Protein AF-0000000083697589 (afdb_homodimer)

Secondary structure (DSSP, 8-state):
--HHHHHHHHHHHHHHTTSEEEEEEE-TTS-EEEEEE-GGGGGG-HHHHHHHHHHHHHHTTTS--SEEEEPTTTTHHHHHHHHHHHT--EEEE-S---SSSS--SEESS--TT-EEEEEEEEESSSHHHHHHHHHHHHTT-EEEEEEEEEE--SSHHHHHHHTT-EEEEEEEHHHHHHHHHHTT---/--HHHHHHHHHHHHHHTTSEEEEEEE-TTS-EEEEEE-GGGGGG-HHHHHHHHHHHHHHTTTS--SEEEEPTTTTHHHHHHHHHHHT--EEEE-S---SSSS--SEESS--TT-EEEEEEEEESSSHHHHHHHHHHHHTT-EEEEEEEEEE--SSHHHHHHHTT-EEEEEEEHHHHHHHHHHTT---

Radius of gyration: 21.18 Å; Cα contacts (8 Å, |Δi|>4): 716; chains: 2; bounding box: 46×60×50 Å

Organism: NCBI:txid97028

pLDDT: mean 91.03, std 12.59, range [36.94, 98.81]

Solvent-accessible surface area (backbone atoms only — not comparable to full-atom values): 20050 Å² total; per-residue (Å²): 126,56,74,62,57,51,50,50,51,50,50,51,52,36,38,75,72,56,25,40,40,76,53,88,36,74,42,96,87,66,48,74,31,56,62,46,79,44,74,56,40,41,53,28,33,31,69,58,40,50,52,51,25,51,52,54,51,61,74,43,66,87,56,84,60,62,29,36,29,22,36,81,69,76,13,35,52,42,35,41,48,40,17,53,75,68,65,31,26,25,40,40,64,58,84,81,67,63,86,64,84,90,68,70,55,61,42,42,69,83,56,66,68,40,31,35,35,37,30,40,52,71,35,42,53,30,58,66,58,49,65,50,45,50,61,45,41,74,63,38,32,39,64,48,41,33,38,28,48,34,29,60,78,56,52,15,58,61,51,30,44,77,67,52,23,46,69,44,60,75,35,43,46,72,56,51,52,51,54,36,46,76,69,65,70,53,135,127,55,72,63,56,52,50,50,50,50,51,50,51,35,37,74,73,56,24,40,40,77,52,89,36,74,41,95,86,66,48,74,30,57,61,46,78,44,73,57,39,41,55,29,34,32,68,58,39,51,51,50,26,53,52,56,51,62,74,43,65,88,58,85,60,62,31,36,28,21,37,80,69,76,12,35,50,43,35,42,48,39,17,53,76,67,64,31,27,24,39,40,64,56,84,81,67,62,88,62,83,89,69,68,54,60,43,41,69,84,57,67,69,40,32,34,34,37,30,39,52,70,35,42,53,32,58,68,59,51,66,50,45,49,62,44,42,74,63,40,34,39,64,47,41,32,39,29,48,34,30,60,77,59,52,16,58,62,50,30,45,77,67,54,23,47,68,44,60,76,34,44,48,70,58,50,52,50,52,36,46,74,69,66,70,54,134

Foldseek 3Di:
DPLVVLLLVLLVVCVVQPQKDADWDQDPVRDTDRIHHHLLSCVVPVVSLLSLLVSQCVLCVVPDFQEEEEQPDSCVSSRVSNCVVVVHHYKYADDCPDPDDDDQRIDGDDDAPGEYEYEYAEFAQQVSVVVRVVSCVVRRYDAQEYEYAEYAPNNNQVNCVVVRYHYHYSYYPVRSVVSCVVVVNHD/DPLVVLLLVLLVVCVVQPQKDADWDQDPVRDTDRIHHHLLSCVVPVVSLLSLLVSQCVLCVVPDFQEEEEQPDSCVSSRVSNCVVVVHHYKYADDCPDPDDDDQRIDGDDAAPGEYEYEYAEFAQQVSVVVRVVSCVVRRYDAQEYEYAEYAPNNNQVNCVVVRYHYHYSYYPVRSVVSCVVVVNHD

Sequence (374 aa):
MSSSKLVESLVLQLHDISAVKFGNFKLKSGISSPIYIDLRLIISYPSLLQQISQTLISSVSSTSFELVCGVPYTALPIATCVSLAQNIPMVMRRKEVKDYGTAKAIEGDFKPGQSCLIIEDLVTSGTSVLETAAPLRSVGLKITDAVVLIDREQGGRENLEENGIKLHAIIKLTEMVKILRDHGRLDMSSSKLVESLVLQLHDISAVKFGNFKLKSGISSPIYIDLRLIISYPSLLQQISQTLISSVSSTSFELVCGVPYTALPIATCVSLAQNIPMVMRRKEVKDYGTAKAIEGDFKPGQSCLIIEDLVTSGTSVLETAAPLRSVGLKITDAVVLIDR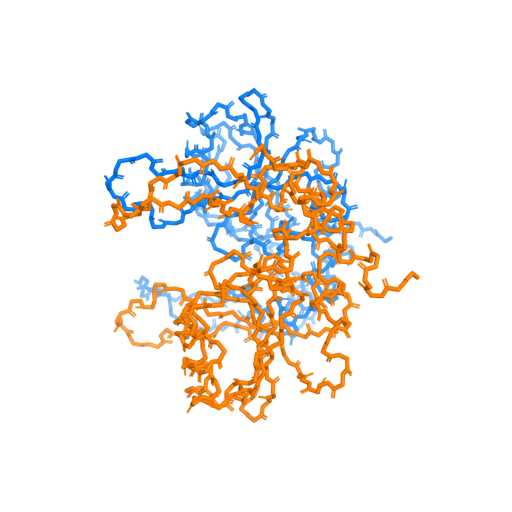EQGGRENLEENGIKLHAIIKLTEMVKILRDHGRLD

Structure (mmCIF, N/CA/C/O backbone):
data_AF-0000000083697589-model_v1
#
loop_
_entity.id
_entity.type
_entity.pdbx_description
1 polymer "Uridine 5'-monophosphate synthase"
#
loop_
_atom_site.group_PDB
_atom_site.id
_atom_site.type_symbol
_atom_site.label_atom_id
_atom_site.label_alt_id
_atom_site.label_comp_id
_atom_site.label_asym_id
_atom_site.label_entity_id
_atom_site.label_seq_id
_atom_site.pdbx_PDB_ins_code
_atom_site.Cartn_x
_atom_site.Cartn_y
_atom_site.Cartn_z
_atom_site.occupancy
_atom_site.B_iso_or_equiv
_atom_site.auth_seq_id
_atom_site.auth_comp_id
_atom_site.auth_asym_id
_atom_site.auth_atom_id
_atom_site.pdbx_PDB_model_num
ATOM 1 N N . MET A 1 1 ? 7.223 8.539 26.75 1 45.09 1 MET A N 1
ATOM 2 C CA . MET A 1 1 ? 7.922 9.727 26.266 1 45.09 1 MET A CA 1
ATOM 3 C C . MET A 1 1 ? 6.934 10.812 25.859 1 45.09 1 MET A C 1
AT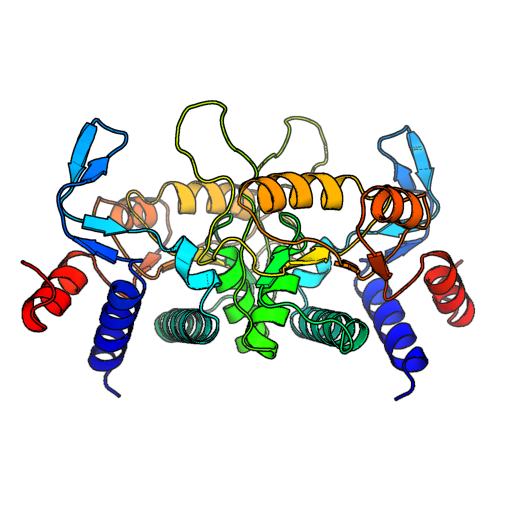OM 5 O O . MET A 1 1 ? 5.836 10.516 25.391 1 45.09 1 MET A O 1
ATOM 9 N N . SER A 1 2 ? 7.113 12.039 26.188 1 57.22 2 SER A N 1
ATOM 10 C CA . SER A 1 2 ? 6.176 13.109 25.844 1 57.22 2 SER A CA 1
ATOM 11 C C . SER A 1 2 ? 5.945 13.18 24.328 1 57.22 2 SER A C 1
ATOM 13 O O . SER A 1 2 ? 6.816 12.797 23.547 1 57.22 2 SER A O 1
ATOM 15 N N . SER A 1 3 ? 4.738 13.312 23.953 1 69.38 3 SER A N 1
ATOM 16 C CA . SER A 1 3 ? 4.344 13.492 22.547 1 69.38 3 SER A CA 1
ATOM 17 C C . SER A 1 3 ? 5.344 14.375 21.812 1 69.38 3 SER A C 1
ATOM 19 O O . SER A 1 3 ? 5.676 14.109 20.656 1 69.38 3 SER A O 1
ATOM 21 N N . SER A 1 4 ? 5.945 15.188 22.594 1 77.5 4 SER A N 1
ATOM 22 C CA . SER A 1 4 ? 6.887 16.109 21.984 1 77.5 4 SER A CA 1
ATOM 23 C C . SER A 1 4 ? 8.203 15.422 21.625 1 77.5 4 SER A C 1
ATOM 25 O O . SER A 1 4 ? 8.766 15.656 20.562 1 77.5 4 SER A O 1
ATOM 27 N N . LYS A 1 5 ? 8.672 14.555 22.516 1 85.94 5 LYS A N 1
ATOM 28 C CA . LYS A 1 5 ? 9.93 13.852 22.281 1 85.94 5 LYS A CA 1
ATOM 29 C C . LYS A 1 5 ? 9.812 12.891 21.094 1 85.94 5 LYS A C 1
ATOM 31 O O . L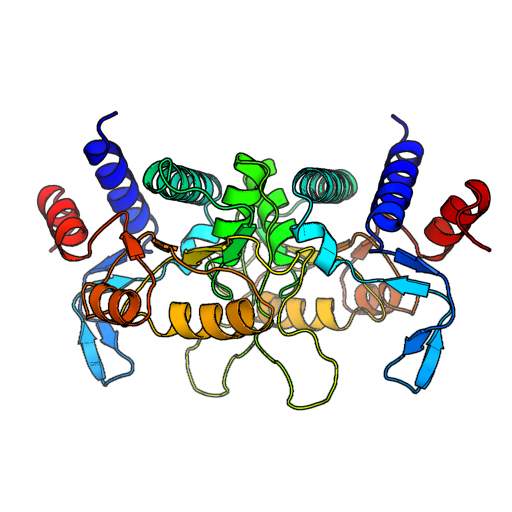YS A 1 5 ? 10.758 12.727 20.328 1 85.94 5 LYS A O 1
ATOM 36 N N . LEU A 1 6 ? 8.578 12.391 21.016 1 89.88 6 LEU A N 1
ATOM 37 C CA . LEU A 1 6 ? 8.336 11.461 19.922 1 89.88 6 LEU A CA 1
ATOM 38 C C . LEU A 1 6 ? 8.359 12.188 18.578 1 89.88 6 LEU A C 1
ATOM 40 O O . LEU A 1 6 ? 8.953 11.703 17.609 1 89.88 6 LEU A O 1
ATOM 44 N N . VAL A 1 7 ? 7.797 13.297 18.578 1 92.81 7 VAL A N 1
ATOM 45 C CA . VAL A 1 7 ? 7.738 14.094 17.359 1 92.81 7 VAL A CA 1
ATOM 46 C C . VAL A 1 7 ? 9.148 14.539 16.969 1 92.81 7 VAL A C 1
ATOM 48 O O . VAL A 1 7 ? 9.523 14.477 15.789 1 92.81 7 VAL A O 1
ATOM 51 N N . GLU A 1 8 ? 9.883 14.945 17.953 1 95 8 GLU A N 1
ATOM 52 C CA . GLU A 1 8 ? 11.266 15.359 17.719 1 95 8 GLU A CA 1
ATOM 53 C C . GLU A 1 8 ? 12.086 14.219 17.125 1 95 8 GLU A C 1
ATOM 55 O O . GLU A 1 8 ? 12.828 14.43 16.156 1 95 8 GLU A O 1
ATOM 60 N N . SER A 1 9 ? 11.953 13.117 17.719 1 96 9 SER A N 1
ATOM 61 C CA . SER A 1 9 ? 12.672 11.945 17.219 1 96 9 SER A CA 1
ATOM 62 C C . SER A 1 9 ? 12.289 11.625 15.781 1 96 9 SER A C 1
ATOM 64 O O . SER A 1 9 ? 13.156 11.328 14.961 1 96 9 SER A O 1
ATOM 66 N N . LEU A 1 10 ? 10.992 11.672 15.477 1 96.38 10 LEU A N 1
ATOM 67 C CA . LEU A 1 10 ? 10.516 11.398 14.125 1 96.38 10 LEU A CA 1
ATOM 68 C C . LEU A 1 10 ? 11.094 12.398 13.125 1 96.38 10 LEU A C 1
ATOM 70 O O . LEU A 1 10 ? 11.539 12.016 12.039 1 96.38 10 LEU A O 1
ATOM 74 N N . VAL A 1 11 ? 11.102 13.641 13.523 1 95.88 11 VAL A N 1
ATOM 75 C CA . VAL A 1 11 ? 11.602 14.703 12.656 1 95.88 11 VAL A CA 1
ATOM 76 C C . VAL A 1 11 ? 13.078 14.461 12.352 1 95.88 11 VAL A C 1
ATOM 78 O O . VAL A 1 11 ? 13.508 14.562 11.195 1 95.88 11 VAL A O 1
ATOM 81 N N . LEU A 1 12 ? 13.836 14.117 13.344 1 96.69 12 LEU A N 1
ATOM 82 C CA . LEU A 1 12 ? 15.266 13.883 13.164 1 96.69 12 LEU A CA 1
ATOM 83 C C . LEU A 1 12 ? 15.508 12.664 12.281 1 96.69 12 LEU A C 1
ATOM 85 O O . LEU A 1 12 ? 16.406 12.672 11.438 1 96.69 12 LEU A O 1
ATOM 89 N N . GLN A 1 13 ? 14.742 11.641 12.453 1 97.31 13 GLN A N 1
ATOM 90 C CA . GLN A 1 13 ? 14.875 10.445 11.625 1 97.31 13 GLN A CA 1
ATOM 91 C C . GLN A 1 13 ? 14.555 10.758 10.164 1 97.31 13 GLN A C 1
ATOM 93 O O . GLN A 1 13 ? 15.258 10.297 9.258 1 97.31 13 GLN A O 1
ATOM 98 N N . LEU A 1 14 ? 13.5 11.516 9.977 1 97.38 14 LEU A N 1
ATOM 99 C CA . LEU A 1 14 ? 13.125 11.914 8.625 1 97.38 14 LEU A CA 1
ATOM 100 C C . LEU A 1 14 ? 14.242 12.719 7.961 1 97.38 14 LEU A C 1
ATOM 102 O O . LEU A 1 14 ? 14.508 12.555 6.77 1 97.38 14 LEU A O 1
ATOM 106 N N . HIS A 1 15 ? 14.844 13.555 8.711 1 96.25 15 HIS A N 1
ATOM 107 C CA . HIS A 1 15 ? 15.984 14.32 8.203 1 96.25 15 HIS A CA 1
ATOM 108 C C . HIS A 1 15 ? 17.156 13.406 7.891 1 96.25 15 HIS A C 1
ATOM 110 O O . HIS A 1 15 ? 17.812 13.57 6.859 1 96.25 15 HIS A O 1
ATOM 116 N N . ASP A 1 16 ? 17.453 12.469 8.742 1 96.38 16 ASP A N 1
ATOM 117 C CA . ASP A 1 16 ? 18.594 11.555 8.602 1 96.38 16 ASP A CA 1
ATOM 118 C C . ASP A 1 16 ? 18.5 10.766 7.301 1 96.38 16 ASP A C 1
ATOM 120 O O . ASP A 1 16 ? 19.516 10.477 6.668 1 96.38 16 ASP A O 1
ATOM 124 N N . ILE A 1 17 ? 17.281 10.445 6.891 1 95.94 17 ILE A N 1
ATOM 125 C CA . ILE A 1 17 ? 17.141 9.625 5.691 1 95.94 17 ILE A CA 1
ATOM 126 C C . ILE A 1 17 ? 16.906 10.531 4.48 1 95.94 17 ILE A C 1
ATOM 128 O O . ILE A 1 17 ? 16.562 10.047 3.398 1 95.94 17 ILE A O 1
ATOM 132 N N . SER A 1 18 ? 16.906 11.852 4.676 1 94.25 18 SER A N 1
ATOM 133 C CA . SER A 1 18 ? 16.812 12.859 3.627 1 94.25 18 SER A CA 1
ATOM 134 C C . SER A 1 18 ? 15.383 12.945 3.086 1 94.25 18 SER A C 1
ATOM 136 O O . SER A 1 18 ? 15.172 13.367 1.945 1 94.25 18 SER A O 1
ATOM 138 N N . ALA A 1 19 ? 14.414 12.469 3.896 1 94.75 19 ALA A N 1
ATOM 139 C CA . ALA A 1 19 ? 13.016 12.688 3.541 1 94.75 19 ALA A CA 1
ATOM 140 C C . ALA A 1 19 ? 12.641 14.156 3.682 1 94.75 19 ALA A C 1
ATOM 142 O O . ALA A 1 19 ? 11.742 14.641 2.99 1 94.75 19 ALA A O 1
ATOM 143 N N . VAL A 1 20 ? 13.328 14.797 4.562 1 92.81 20 VAL A N 1
ATOM 144 C CA . VAL A 1 20 ? 13.242 16.25 4.73 1 92.81 20 VAL A CA 1
ATOM 145 C C . VAL A 1 20 ? 14.633 16.875 4.578 1 92.81 20 VAL A C 1
ATOM 147 O O . VAL A 1 20 ? 15.562 16.5 5.301 1 92.81 20 VAL A O 1
ATOM 150 N N . LYS A 1 21 ? 14.688 17.703 3.609 1 89.69 21 LYS A N 1
ATOM 151 C CA . LYS A 1 21 ? 15.961 18.359 3.328 1 89.69 21 LYS A CA 1
ATOM 152 C C . LYS A 1 21 ? 15.805 19.875 3.262 1 89.69 21 LYS A C 1
ATOM 154 O O . LYS A 1 21 ? 14.75 20.375 2.848 1 89.69 21 LYS A O 1
ATOM 159 N N . PHE A 1 22 ? 16.812 20.531 3.699 1 85.56 22 PHE A N 1
ATOM 160 C CA . PHE A 1 22 ? 16.828 21.984 3.613 1 85.56 22 PHE A CA 1
ATOM 161 C C . PHE A 1 22 ? 17.875 22.453 2.602 1 85.56 22 PHE A C 1
ATOM 163 O O . PHE A 1 22 ? 18.938 21.844 2.486 1 85.56 22 PHE A O 1
ATOM 170 N N . GLY A 1 23 ? 17.531 23.422 1.868 1 83.31 23 GLY A N 1
ATOM 171 C CA . GLY A 1 23 ? 18.375 24 0.833 1 83.31 23 GLY A CA 1
ATOM 172 C C . GLY A 1 23 ? 17.625 24.922 -0.103 1 83.31 23 GLY A C 1
ATOM 173 O O . GLY A 1 23 ? 16.75 25.672 0.33 1 83.31 23 GLY A O 1
ATOM 174 N N . ASN A 1 24 ? 18.125 25.062 -1.255 1 84.12 24 ASN A N 1
ATOM 175 C CA . ASN A 1 24 ? 17.453 25.812 -2.301 1 84.12 24 ASN A CA 1
ATOM 176 C C . ASN A 1 24 ? 16.891 24.906 -3.385 1 84.12 24 ASN A C 1
ATOM 178 O O . ASN A 1 24 ? 17.609 24.5 -4.305 1 84.12 24 ASN A O 1
ATOM 182 N N . PHE A 1 25 ? 15.57 24.641 -3.246 1 84 25 PHE A N 1
ATOM 183 C CA . PHE A 1 25 ? 14.93 23.703 -4.16 1 84 25 PHE A CA 1
ATOM 184 C C . PHE A 1 25 ? 13.922 24.422 -5.051 1 84 25 PHE A C 1
ATOM 186 O O . PHE A 1 25 ? 13.211 25.328 -4.598 1 84 25 PHE A O 1
ATOM 193 N N . LYS A 1 26 ? 14.039 24.094 -6.266 1 79.25 26 LYS A N 1
ATOM 194 C CA . LYS A 1 26 ? 13.078 24.656 -7.207 1 79.25 26 LYS A CA 1
ATOM 195 C C . LYS A 1 26 ? 11.82 23.797 -7.305 1 79.25 26 LYS A C 1
ATOM 197 O O . LYS A 1 26 ? 11.914 22.594 -7.566 1 79.25 26 LYS A O 1
ATOM 202 N N . LEU A 1 27 ? 10.68 24.438 -6.977 1 67.75 27 LEU A N 1
ATOM 203 C CA . LEU A 1 27 ? 9.406 23.75 -7.121 1 67.75 27 LEU A CA 1
ATOM 204 C C . LEU A 1 27 ? 8.938 23.781 -8.57 1 67.75 27 LEU A C 1
ATOM 206 O O . LEU A 1 27 ? 9.484 24.516 -9.398 1 67.75 27 LEU A O 1
ATOM 210 N N . LYS A 1 28 ? 7.973 22.812 -8.875 1 62.88 28 LYS A N 1
ATOM 211 C CA . LYS A 1 28 ? 7.422 22.766 -10.227 1 62.88 28 LYS A CA 1
ATOM 212 C C . LYS A 1 28 ? 6.93 24.141 -10.68 1 62.88 28 LYS A C 1
ATOM 214 O O . LYS A 1 28 ? 6.98 24.469 -11.867 1 62.88 28 LYS A O 1
ATOM 219 N N . SER A 1 29 ? 6.473 24.844 -9.766 1 63.66 29 SER A N 1
ATOM 220 C CA . SER A 1 29 ? 5.945 26.172 -10.031 1 63.6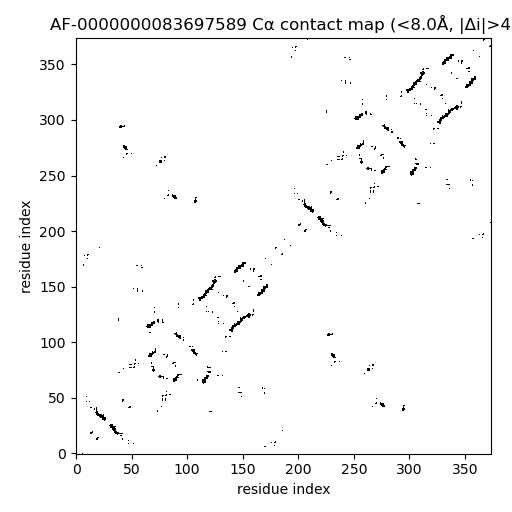6 29 SER A CA 1
ATOM 221 C C . SER A 1 29 ? 7.059 27.141 -10.414 1 63.66 29 SER A C 1
ATOM 223 O O . SER A 1 29 ? 6.789 28.25 -10.875 1 63.66 29 SER A O 1
ATOM 225 N N . GLY A 1 30 ? 8.32 26.75 -10.258 1 70.88 30 GLY A N 1
ATOM 226 C CA . GLY A 1 30 ? 9.438 27.656 -10.477 1 70.88 30 GLY A CA 1
ATOM 227 C C . GLY A 1 30 ? 9.867 28.391 -9.211 1 70.88 30 GLY A C 1
ATOM 228 O O . GLY A 1 30 ? 10.93 29.016 -9.188 1 70.88 30 GLY A O 1
ATOM 229 N N . ILE A 1 31 ? 8.984 28.25 -8.234 1 74.38 31 ILE A N 1
ATOM 230 C CA . ILE A 1 31 ? 9.266 28.906 -6.961 1 74.38 31 ILE A CA 1
ATOM 231 C C . ILE A 1 31 ? 10.344 28.125 -6.207 1 74.38 31 ILE A C 1
ATOM 233 O O . ILE A 1 31 ? 10.344 26.891 -6.223 1 74.38 31 ILE A O 1
ATOM 237 N N . SER A 1 32 ? 11.266 28.922 -5.609 1 81.62 32 SER A N 1
ATOM 238 C CA . SER A 1 32 ? 12.289 28.297 -4.785 1 81.62 32 SER A CA 1
ATOM 239 C C . SER A 1 32 ? 11.789 28.047 -3.369 1 81.62 32 SER A C 1
ATOM 241 O O . SER A 1 32 ? 11.086 28.875 -2.797 1 81.62 32 SER A O 1
ATOM 243 N N . SER A 1 33 ? 12.008 26.844 -2.906 1 78.62 33 SER A N 1
ATOM 244 C CA . SER A 1 33 ? 11.633 26.469 -1.545 1 78.62 33 SER A CA 1
ATOM 245 C C . SER A 1 33 ? 12.859 26.062 -0.733 1 78.62 33 SER A C 1
ATOM 247 O O . SER A 1 33 ? 13.758 25.391 -1.247 1 78.62 33 SER A O 1
ATOM 249 N N . PRO A 1 34 ? 12.914 26.609 0.429 1 82.75 34 PRO A N 1
ATOM 250 C CA . PRO A 1 34 ? 14.047 26.234 1.271 1 82.75 34 PRO A CA 1
ATOM 251 C C . PRO A 1 34 ? 13.938 24.812 1.822 1 82.75 34 PRO A C 1
ATOM 253 O O . PRO A 1 34 ? 14.859 24.328 2.477 1 82.75 34 PRO A O 1
ATOM 256 N N . ILE A 1 35 ? 12.789 24.156 1.604 1 85.56 35 ILE A N 1
ATOM 257 C CA . ILE A 1 35 ? 12.586 22.844 2.186 1 85.56 35 ILE A CA 1
ATOM 258 C C . ILE A 1 35 ? 12.039 21.891 1.124 1 85.56 35 ILE A C 1
ATOM 260 O O . ILE A 1 35 ? 11.195 22.281 0.311 1 85.56 35 ILE A O 1
ATOM 264 N N . TYR A 1 36 ? 12.609 20.734 1.105 1 88.94 36 TYR A N 1
ATOM 265 C CA . TYR A 1 36 ? 12.148 19.656 0.235 1 88.94 36 TYR A CA 1
ATOM 266 C C . TYR A 1 36 ? 11.711 18.453 1.05 1 88.94 36 TYR A C 1
ATOM 268 O O . TYR A 1 36 ? 12.414 18.016 1.968 1 88.94 36 TYR A O 1
ATOM 276 N N . ILE A 1 37 ? 10.5 17.984 0.755 1 91.75 37 ILE A N 1
ATOM 277 C CA . ILE A 1 37 ? 9.953 16.859 1.506 1 91.75 37 ILE A CA 1
ATOM 278 C C . ILE A 1 37 ? 9.562 15.742 0.544 1 91.75 37 ILE A C 1
ATOM 280 O O . ILE A 1 37 ? 8.781 15.953 -0.384 1 91.75 37 ILE A O 1
ATOM 284 N N . ASP A 1 38 ? 10.164 14.578 0.716 1 91.38 38 ASP A N 1
ATOM 285 C CA . ASP A 1 38 ? 9.805 13.367 -0.014 1 91.38 38 ASP A CA 1
ATOM 286 C C . ASP A 1 38 ? 9.539 12.211 0.944 1 91.38 38 ASP A C 1
ATOM 288 O O . ASP A 1 38 ? 10.438 11.422 1.241 1 91.38 38 ASP A O 1
ATOM 292 N N . LEU A 1 39 ? 8.289 12.086 1.327 1 94.38 39 LEU A N 1
ATOM 293 C CA . LEU A 1 39 ? 7.938 11.086 2.326 1 94.38 39 LEU A CA 1
ATOM 294 C C . LEU A 1 39 ? 7.805 9.703 1.69 1 94.38 39 LEU A C 1
ATOM 296 O O . LEU A 1 39 ? 7.613 8.711 2.393 1 94.38 39 LEU A O 1
ATOM 300 N N . ARG A 1 40 ? 8.016 9.547 0.378 1 92.5 40 ARG A N 1
ATOM 301 C CA . ARG A 1 40 ? 7.992 8.242 -0.281 1 92.5 40 ARG A CA 1
ATOM 302 C C . ARG A 1 40 ? 9.188 7.391 0.14 1 92.5 40 ARG A C 1
ATOM 304 O O . ARG A 1 40 ? 9.156 6.164 0.013 1 92.5 40 ARG A O 1
ATOM 311 N N . LEU A 1 41 ? 10.133 8.023 0.743 1 95.94 41 LEU A N 1
ATOM 312 C CA . LEU A 1 41 ? 11.336 7.332 1.184 1 95.94 41 LEU A CA 1
ATOM 313 C C . LEU A 1 41 ? 11.039 6.453 2.395 1 95.94 41 LEU A C 1
ATOM 315 O O . LEU A 1 41 ? 11.766 5.488 2.656 1 95.94 41 LEU A O 1
ATOM 319 N N . ILE A 1 42 ? 10 6.75 3.086 1 97.25 42 ILE A N 1
ATOM 320 C CA . ILE A 1 42 ? 9.789 6.086 4.367 1 97.25 42 ILE A CA 1
ATOM 321 C C . ILE A 1 42 ? 9.484 4.605 4.137 1 97.25 42 ILE A C 1
ATOM 323 O O . ILE A 1 42 ? 9.664 3.781 5.039 1 97.25 42 ILE A O 1
ATOM 327 N N . ILE A 1 43 ? 9.07 4.203 2.977 1 97.38 43 ILE A N 1
ATOM 328 C CA . ILE A 1 43 ? 8.688 2.82 2.705 1 97.38 43 ILE A CA 1
ATOM 329 C C . ILE A 1 43 ? 9.93 1.932 2.729 1 97.38 43 ILE A C 1
ATOM 331 O O . ILE A 1 43 ? 9.828 0.709 2.85 1 97.38 43 ILE A O 1
ATOM 335 N N . SER A 1 44 ? 11.086 2.539 2.629 1 98.44 44 SER A N 1
ATOM 336 C CA . SER A 1 44 ? 12.336 1.795 2.633 1 98.44 44 SER A CA 1
ATOM 337 C C . SER A 1 44 ? 12.883 1.637 4.051 1 98.44 44 SER A C 1
ATOM 339 O O . SER A 1 44 ? 13.953 1.053 4.25 1 98.44 44 SER A O 1
ATOM 341 N N . TYR A 1 45 ? 12.188 2.125 5.008 1 98.31 45 TYR A N 1
ATOM 342 C CA . TYR A 1 45 ? 12.562 2.053 6.414 1 98.31 45 TYR A CA 1
ATOM 343 C C . TYR A 1 45 ? 11.414 1.529 7.262 1 98.31 45 TYR A C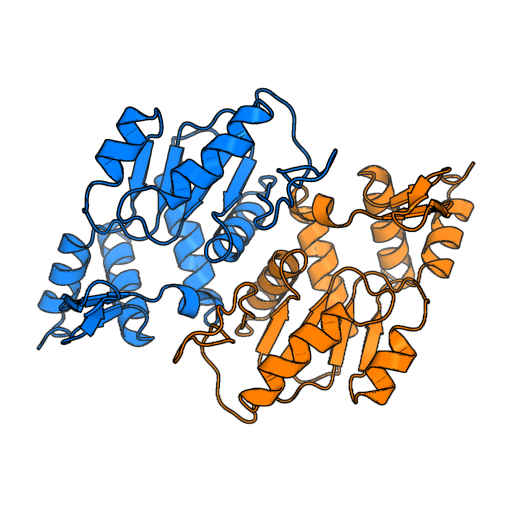 1
ATOM 345 O O . TYR A 1 45 ? 10.695 2.309 7.891 1 98.31 45 TYR A O 1
ATOM 353 N N . PRO A 1 46 ? 11.312 0.201 7.32 1 98.06 46 PRO A N 1
ATOM 354 C CA . PRO A 1 46 ? 10.148 -0.443 7.934 1 98.06 46 PRO A CA 1
ATOM 355 C C . PRO A 1 46 ? 9.922 0.003 9.375 1 98.06 46 PRO A C 1
ATOM 357 O O . PRO A 1 46 ? 8.781 0.244 9.781 1 98.06 46 PRO A O 1
ATOM 360 N N . SER A 1 47 ? 10.977 0.144 10.141 1 97.5 47 SER A N 1
ATOM 361 C CA . SER A 1 47 ? 10.836 0.564 11.531 1 97.5 47 SER A CA 1
ATOM 362 C C . SER A 1 47 ? 10.273 1.977 11.633 1 97.5 47 SER A C 1
ATOM 364 O O . SER A 1 47 ? 9.398 2.244 12.453 1 97.5 47 SER A O 1
ATOM 366 N N . LEU A 1 48 ? 10.766 2.881 10.812 1 97.69 48 LEU A N 1
ATOM 367 C CA . LEU A 1 48 ? 10.266 4.254 10.789 1 97.69 48 LEU A CA 1
ATOM 368 C C . LEU A 1 48 ? 8.82 4.297 10.328 1 97.69 48 LEU A C 1
ATOM 370 O O . LEU A 1 48 ? 8 5.02 10.898 1 97.69 48 LEU A O 1
ATOM 374 N N . LEU A 1 49 ? 8.531 3.512 9.273 1 97.81 49 LEU A N 1
ATOM 375 C CA . LEU A 1 49 ? 7.164 3.414 8.773 1 97.81 49 LEU A CA 1
ATOM 376 C C . LEU A 1 49 ? 6.207 2.967 9.875 1 97.81 49 LEU A C 1
ATOM 378 O O . LEU A 1 49 ? 5.121 3.531 10.023 1 97.81 49 LEU A O 1
ATOM 382 N N . GLN A 1 50 ? 6.598 2.027 10.617 1 96.81 50 GLN A N 1
ATOM 383 C CA . GLN A 1 50 ? 5.797 1.525 11.727 1 96.81 50 GLN A CA 1
ATOM 384 C C . GLN A 1 50 ? 5.609 2.594 12.805 1 96.81 50 GLN A C 1
ATOM 386 O O . GLN A 1 50 ? 4.504 2.781 13.312 1 96.81 50 GLN A O 1
ATOM 391 N N . GLN A 1 51 ? 6.66 3.291 13.141 1 96.81 51 GLN A N 1
ATOM 392 C CA . GLN A 1 51 ? 6.598 4.352 14.141 1 96.81 51 GLN A CA 1
ATOM 393 C C . GLN A 1 51 ? 5.648 5.465 13.703 1 96.81 51 GLN A C 1
ATOM 395 O O . GLN A 1 51 ? 4.844 5.949 14.508 1 96.81 51 GLN A O 1
ATOM 400 N N . ILE A 1 52 ? 5.773 5.801 12.469 1 97.06 52 ILE A N 1
ATOM 401 C CA . ILE A 1 52 ? 4.918 6.848 11.922 1 97.06 52 ILE A CA 1
ATOM 402 C C . ILE A 1 52 ? 3.455 6.41 12 1 97.06 52 ILE A C 1
ATOM 404 O O . ILE A 1 52 ? 2.602 7.168 12.461 1 97.06 52 ILE A O 1
ATOM 408 N N . SER A 1 53 ? 3.154 5.215 11.578 1 97.19 53 SER A N 1
ATOM 409 C CA . SER A 1 53 ? 1.787 4.707 11.57 1 97.19 53 SER A CA 1
ATOM 410 C C . SER A 1 53 ? 1.199 4.664 12.977 1 97.19 53 SER A C 1
ATOM 412 O O . SER A 1 53 ? 0.036 5.02 13.18 1 97.19 53 SER A O 1
ATOM 414 N N . GLN A 1 54 ? 2.02 4.27 13.93 1 95.69 54 GLN A N 1
ATOM 415 C CA . GLN A 1 54 ? 1.573 4.219 15.32 1 95.69 54 GLN A CA 1
ATOM 416 C C . GLN A 1 54 ? 1.28 5.617 15.859 1 95.69 54 GLN A C 1
ATOM 418 O O . GLN A 1 54 ? 0.311 5.816 16.594 1 95.69 54 GLN A O 1
ATOM 423 N N . THR A 1 55 ? 2.107 6.535 15.523 1 96.44 55 THR A N 1
ATOM 424 C CA . THR A 1 55 ? 1.92 7.914 15.961 1 96.44 55 THR A CA 1
ATOM 425 C C . THR A 1 55 ? 0.64 8.5 15.375 1 96.44 55 THR A C 1
ATOM 427 O O . THR A 1 55 ? -0.11 9.188 16.062 1 96.44 55 THR A O 1
ATOM 430 N N . LEU A 1 56 ? 0.418 8.211 14.086 1 96.25 56 LEU A N 1
ATOM 431 C CA . LEU A 1 56 ? -0.792 8.695 13.43 1 96.25 56 LEU A CA 1
ATOM 432 C C . LEU A 1 56 ? -2.039 8.164 14.133 1 96.25 56 LEU A C 1
ATOM 434 O O . LEU A 1 56 ? -2.955 8.93 14.438 1 96.25 56 LEU A O 1
ATOM 438 N N . ILE A 1 57 ? -2.084 6.918 14.422 1 94.19 57 ILE A N 1
ATOM 439 C CA . ILE A 1 57 ? -3.262 6.297 15.016 1 94.19 57 ILE A CA 1
ATOM 440 C C . ILE A 1 57 ? -3.48 6.84 16.422 1 94.19 57 ILE A C 1
ATOM 442 O O . ILE A 1 57 ? -4.621 7.066 16.844 1 94.19 57 ILE A O 1
ATOM 446 N N . SER A 1 58 ? -2.387 7.023 17.172 1 94.81 58 SER A N 1
ATOM 447 C CA . SER A 1 58 ? -2.484 7.555 18.531 1 94.81 58 SER A CA 1
ATOM 448 C C . SER A 1 58 ? -3.08 8.953 18.531 1 94.81 58 SER A C 1
ATOM 450 O O . SER A 1 58 ? -3.783 9.336 19.469 1 94.81 58 SER A O 1
ATOM 452 N N . SER A 1 59 ? -2.844 9.664 17.484 1 94.12 59 SER A N 1
ATOM 453 C CA . SER A 1 59 ? -3.299 11.047 17.406 1 94.12 59 SER A CA 1
ATOM 454 C C . SER A 1 59 ? -4.805 11.125 17.172 1 94.12 59 SER A C 1
ATOM 456 O O . SER A 1 59 ? -5.418 12.18 17.359 1 94.12 59 SER A O 1
ATOM 458 N N . VAL A 1 60 ? -5.375 10.023 16.734 1 95 60 VAL A N 1
ATOM 459 C CA . VAL A 1 60 ? -6.809 10.016 16.469 1 95 60 VAL A CA 1
ATOM 460 C C . VAL A 1 60 ? -7.492 9 17.375 1 95 60 VAL A C 1
ATOM 462 O O . VAL A 1 60 ? -8.516 8.422 17 1 95 60 VAL A O 1
ATOM 465 N N . SER A 1 61 ? -6.984 8.727 18.484 1 91.25 61 SER A N 1
ATOM 466 C CA . SER A 1 61 ? -7.492 7.711 19.406 1 91.25 61 SER A CA 1
ATOM 467 C C . SER A 1 61 ? -8.891 8.07 19.906 1 91.25 61 SER A C 1
ATOM 469 O O . SER A 1 61 ? -9.648 7.191 20.312 1 91.25 61 SER A O 1
ATOM 471 N N . SER A 1 62 ? -9.258 9.328 19.797 1 92.12 62 SER A N 1
ATOM 472 C CA . SER A 1 62 ? -10.562 9.773 20.281 1 92.12 62 SER A CA 1
ATOM 473 C C . SER A 1 62 ? -11.594 9.75 19.172 1 92.12 62 SER A C 1
ATOM 475 O O . SER A 1 62 ? -12.773 10.039 19.406 1 92.12 62 SER A O 1
ATOM 477 N N . THR A 1 63 ? -11.156 9.453 18.016 1 92.88 63 THR A N 1
ATOM 478 C CA . THR A 1 63 ? -12.047 9.406 16.859 1 92.88 63 THR A CA 1
ATOM 479 C C . THR A 1 63 ? -12.477 7.977 16.562 1 92.88 63 THR A C 1
ATOM 481 O O . THR A 1 63 ? -11.68 7.043 16.672 1 92.88 63 THR A O 1
ATOM 484 N N . SER A 1 64 ? -13.703 7.812 16.25 1 93.56 64 SER A N 1
ATOM 485 C CA . SER A 1 64 ? -14.227 6.492 15.906 1 93.56 64 SER A CA 1
ATOM 486 C C . SER A 1 64 ? -14.32 6.316 14.391 1 93.56 64 SER A C 1
ATOM 488 O O . SER A 1 64 ? -14.828 7.191 13.688 1 93.56 64 SER A O 1
ATOM 490 N N . PHE A 1 65 ? -13.883 5.289 13.945 1 96.81 65 PHE A N 1
ATOM 491 C CA . PHE A 1 65 ? -13.969 4.918 12.539 1 96.81 65 PHE A CA 1
ATOM 492 C C . PHE A 1 65 ? -13.938 3.402 12.367 1 96.81 65 PHE A C 1
ATOM 494 O O . PHE A 1 65 ? -13.336 2.697 13.188 1 96.81 65 PHE A O 1
ATOM 501 N N . GLU A 1 66 ? -14.477 2.92 11.305 1 98.31 66 GLU A N 1
ATOM 502 C CA . GLU A 1 66 ? -14.617 1.488 11.062 1 98.31 66 GLU A CA 1
ATOM 503 C C . GLU A 1 66 ? -13.711 1.027 9.922 1 98.31 66 GLU A C 1
ATOM 505 O O . GLU A 1 66 ? -13.461 -0.17 9.766 1 98.31 66 GLU A O 1
ATOM 510 N N . LEU A 1 67 ? -13.281 2.018 9.078 1 98.75 67 LEU A N 1
ATOM 511 C CA . LEU A 1 67 ? -12.43 1.77 7.922 1 98.75 67 LEU A CA 1
ATOM 512 C C . LEU A 1 67 ? -11.281 2.775 7.863 1 98.75 67 LEU A C 1
ATOM 514 O O . LEU A 1 67 ? -11.383 3.865 8.43 1 98.75 67 LEU A O 1
ATOM 518 N N . VAL A 1 68 ? -10.242 2.426 7.223 1 98.62 68 VAL A N 1
ATOM 519 C CA . VAL A 1 68 ? -9.188 3.381 6.887 1 98.62 68 VAL A CA 1
ATOM 520 C C . VAL A 1 68 ? -8.945 3.365 5.379 1 98.62 68 VAL A C 1
ATOM 522 O O . VAL A 1 68 ? -9.148 2.344 4.719 1 98.62 68 VAL A O 1
ATOM 525 N N . CYS A 1 69 ? -8.523 4.457 4.871 1 98.31 69 CYS A N 1
ATOM 526 C CA . CYS A 1 69 ? -8.188 4.613 3.459 1 98.31 69 CYS A CA 1
ATOM 527 C C . CYS A 1 69 ? -6.957 5.496 3.283 1 98.31 69 CYS A C 1
ATOM 529 O O . CYS A 1 69 ? -6.957 6.66 3.689 1 98.31 69 CYS A O 1
ATOM 531 N N . GLY A 1 70 ? -5.988 4.945 2.684 1 97.5 70 GLY A N 1
ATOM 532 C CA . GLY A 1 70 ? -4.824 5.746 2.342 1 97.5 70 GLY A CA 1
ATOM 533 C C . GLY A 1 70 ? -4.98 6.488 1.027 1 97.5 70 GLY A C 1
ATOM 534 O O . GLY A 1 70 ? -5.453 5.922 0.04 1 97.5 70 GLY A O 1
ATOM 535 N N . VAL A 1 71 ? -4.562 7.715 1.036 1 95.56 71 VAL A N 1
ATOM 536 C CA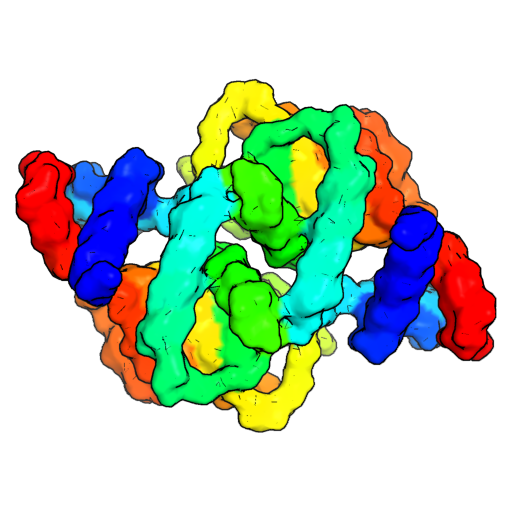 . VAL A 1 71 ? -4.547 8.469 -0.211 1 95.56 71 VAL A CA 1
ATOM 537 C C . VAL A 1 71 ? -3.568 7.832 -1.191 1 95.56 71 VAL A C 1
ATOM 539 O O . VAL A 1 71 ? -2.412 7.574 -0.844 1 95.56 71 VAL A O 1
ATOM 542 N N . PRO A 1 72 ? -3.941 7.527 -2.369 1 87.25 72 PRO A N 1
ATOM 543 C CA . PRO A 1 72 ? -3.076 6.848 -3.336 1 87.25 72 PRO A CA 1
ATOM 544 C C . PRO A 1 72 ? -1.896 7.707 -3.779 1 87.25 72 PRO A C 1
ATOM 546 O O . PRO A 1 72 ? -2.043 8.922 -3.961 1 87.25 72 PRO A O 1
ATOM 549 N N . TYR A 1 73 ? -0.742 7.105 -3.775 1 78.06 73 TYR A N 1
ATOM 550 C CA . TYR A 1 73 ? -0.434 5.746 -3.336 1 78.06 73 TYR A CA 1
ATOM 551 C C . TYR A 1 73 ? 0.607 5.758 -2.223 1 78.06 73 TYR A C 1
ATOM 553 O O . TYR A 1 73 ? 0.973 4.703 -1.697 1 78.06 73 TYR A O 1
ATOM 561 N N . THR A 1 74 ? 0.975 7.039 -1.907 1 82.56 74 THR A N 1
ATOM 562 C CA . THR A 1 74 ? 2.082 7.141 -0.964 1 82.56 74 THR A CA 1
ATOM 563 C C . THR A 1 74 ? 1.612 6.844 0.457 1 82.56 74 THR A C 1
ATOM 565 O O . THR A 1 74 ? 2.408 6.438 1.309 1 82.56 74 THR A O 1
ATOM 568 N N . ALA A 1 75 ? 0.369 6.934 0.642 1 94.5 75 ALA A N 1
ATOM 569 C CA . ALA A 1 75 ? -0.144 6.719 1.992 1 94.5 75 ALA A CA 1
ATOM 570 C C . ALA A 1 75 ? -0.683 5.301 2.156 1 94.5 75 ALA A C 1
ATOM 572 O O . ALA A 1 75 ? -1.052 4.895 3.262 1 94.5 75 ALA A O 1
ATOM 573 N N . LEU A 1 76 ? -0.648 4.527 1.134 1 94.81 76 LEU A N 1
ATOM 574 C CA . LEU A 1 76 ? -1.185 3.172 1.191 1 94.81 76 LEU A CA 1
ATOM 575 C C . LEU A 1 76 ? -0.38 2.311 2.158 1 94.81 76 LEU A C 1
ATOM 577 O O . LEU A 1 76 ? -0.953 1.581 2.971 1 94.81 76 LEU A O 1
ATOM 581 N N . PRO A 1 77 ? 0.922 2.414 2.178 1 97.19 77 PRO A N 1
ATOM 582 C CA . PRO A 1 77 ? 1.688 1.637 3.154 1 97.19 77 PRO A CA 1
ATOM 583 C C . PRO A 1 77 ? 1.38 2.035 4.598 1 97.19 77 PRO A C 1
ATOM 585 O O . PRO A 1 77 ? 1.307 1.174 5.477 1 97.19 77 PRO A O 1
ATOM 588 N N . ILE A 1 78 ? 1.202 3.32 4.801 1 97.94 78 ILE A N 1
ATOM 589 C CA . ILE A 1 78 ? 0.869 3.791 6.141 1 97.94 78 ILE A CA 1
ATOM 590 C C . ILE A 1 78 ? -0.49 3.232 6.559 1 97.94 78 ILE A C 1
ATOM 592 O O . ILE A 1 78 ? -0.639 2.707 7.664 1 97.94 78 ILE A O 1
ATOM 596 N N . ALA A 1 79 ? -1.436 3.326 5.66 1 98.12 79 ALA A N 1
ATOM 597 C CA . ALA A 1 79 ? -2.771 2.807 5.938 1 98.12 79 ALA A CA 1
ATOM 598 C C . ALA A 1 79 ? -2.73 1.307 6.215 1 98.12 79 ALA A C 1
ATOM 600 O O . ALA A 1 79 ? -3.445 0.81 7.09 1 98.12 79 ALA A O 1
ATOM 601 N N . THR A 1 80 ? -1.909 0.596 5.484 1 98.06 80 THR A N 1
ATOM 602 C CA . THR A 1 80 ? -1.748 -0.839 5.688 1 98.06 80 THR A CA 1
ATOM 603 C C . THR A 1 80 ? -1.221 -1.132 7.09 1 98.06 80 THR A C 1
ATOM 605 O O . THR A 1 80 ? -1.737 -2.012 7.781 1 98.06 80 THR A O 1
ATOM 608 N N . CYS A 1 81 ? -0.252 -0.363 7.492 1 97.88 81 CYS A N 1
ATOM 609 C CA . CYS A 1 81 ? 0.305 -0.528 8.828 1 97.88 81 CYS A CA 1
ATOM 610 C C . CYS A 1 81 ? -0.761 -0.304 9.898 1 97.88 81 CYS A C 1
ATOM 612 O O . CYS A 1 81 ? -0.86 -1.075 10.852 1 97.88 81 CYS A O 1
ATOM 614 N N . VAL A 1 82 ? -1.503 0.726 9.703 1 97.44 82 VAL A N 1
ATOM 615 C CA . VAL A 1 82 ? -2.557 1.062 10.656 1 97.44 82 VAL A CA 1
ATOM 616 C C . VAL A 1 82 ? -3.598 -0.053 10.688 1 97.44 82 VAL A C 1
ATOM 618 O O . VAL A 1 82 ? -4.012 -0.492 11.766 1 97.44 82 VAL A O 1
ATOM 621 N N . SER A 1 83 ? -4.016 -0.502 9.539 1 98.06 83 SER A N 1
ATOM 622 C CA . SER A 1 83 ? -4.988 -1.584 9.422 1 98.06 83 SER A CA 1
ATOM 623 C C . SER A 1 83 ? -4.527 -2.826 10.18 1 98.06 83 SER A C 1
ATOM 625 O O . SER A 1 83 ? -5.277 -3.383 10.984 1 98.06 83 SER A O 1
ATOM 627 N N . LEU A 1 84 ? -3.328 -3.172 9.992 1 96.88 84 LEU A N 1
ATOM 628 C CA . LEU A 1 84 ? -2.773 -4.363 10.617 1 96.88 84 LEU A CA 1
ATOM 629 C C . LEU A 1 84 ? -2.676 -4.184 12.133 1 96.88 84 LEU A C 1
ATOM 631 O O . LEU A 1 84 ? -3.082 -5.062 12.898 1 96.88 84 LEU A O 1
ATOM 635 N N . ALA A 1 85 ? -2.195 -3.055 12.547 1 94.38 85 ALA A N 1
ATOM 636 C CA . ALA A 1 85 ? -1.922 -2.811 13.961 1 94.38 85 ALA A CA 1
ATOM 637 C C . ALA A 1 85 ? -3.217 -2.738 14.766 1 94.38 85 ALA A C 1
ATOM 639 O O . ALA A 1 85 ? -3.262 -3.168 15.914 1 94.38 85 ALA A O 1
ATOM 640 N N . GLN A 1 86 ? -4.258 -2.242 14.148 1 95.44 86 GLN A N 1
ATOM 641 C CA . GLN A 1 86 ? -5.5 -2.014 14.883 1 95.44 86 GLN A CA 1
ATOM 642 C C . GLN A 1 86 ? -6.57 -3.021 14.477 1 95.44 86 GLN A C 1
ATOM 644 O O . GLN A 1 86 ? -7.684 -3 15.008 1 95.44 86 GLN A O 1
ATOM 649 N N . ASN A 1 87 ? -6.23 -3.85 13.562 1 96.94 87 ASN A N 1
ATOM 650 C CA . ASN A 1 87 ? -7.188 -4.801 13.016 1 96.94 87 ASN A CA 1
ATOM 651 C C . ASN A 1 87 ? -8.438 -4.098 12.484 1 96.94 87 ASN A C 1
ATOM 653 O O . ASN A 1 87 ? -9.555 -4.477 12.828 1 96.94 87 ASN A O 1
ATOM 657 N N . ILE A 1 88 ? -8.219 -3.066 11.727 1 97.81 88 ILE A N 1
ATOM 658 C CA . ILE A 1 88 ? -9.281 -2.291 11.102 1 97.81 88 ILE A CA 1
ATOM 659 C C . ILE A 1 88 ? -9.266 -2.525 9.586 1 97.81 88 ILE A C 1
ATOM 661 O O . ILE A 1 88 ? -8.211 -2.426 8.953 1 97.81 88 ILE A O 1
ATOM 665 N N . PRO A 1 89 ? -10.422 -2.83 8.984 1 98.62 89 PRO A N 1
ATOM 666 C CA . PRO A 1 89 ? -10.469 -3.021 7.531 1 98.62 89 PRO A CA 1
ATOM 667 C C . PRO A 1 89 ? -10.023 -1.781 6.758 1 98.62 89 PRO A C 1
ATOM 669 O O . PRO A 1 89 ? -10.258 -0.655 7.199 1 98.62 89 PRO A O 1
ATOM 672 N N . MET A 1 90 ? -9.445 -2.016 5.664 1 98.25 90 MET A N 1
ATOM 673 C CA . MET A 1 90 ? -9 -0.951 4.77 1 98.25 90 MET A CA 1
ATOM 674 C C . MET A 1 90 ? -9.789 -0.971 3.467 1 98.25 90 MET A C 1
ATOM 676 O O . MET A 1 90 ? -10.242 -2.031 3.023 1 98.25 90 MET A O 1
ATOM 680 N N . VAL A 1 91 ? -10.016 0.202 2.873 1 97.62 91 VAL A N 1
ATOM 681 C CA . VAL A 1 91 ? -10.484 0.355 1.5 1 97.62 91 VAL A CA 1
ATOM 682 C C . VAL A 1 91 ? -9.484 1.198 0.706 1 97.62 91 VAL A C 1
ATOM 684 O O . VAL A 1 91 ? -8.594 1.821 1.282 1 97.62 91 VAL A O 1
ATOM 687 N N . MET A 1 92 ? -9.633 1.139 -0.615 1 95.38 92 MET A N 1
ATOM 688 C CA . MET A 1 92 ? -8.688 1.884 -1.445 1 95.38 92 MET A CA 1
ATOM 689 C C . MET A 1 92 ? -9.383 2.469 -2.668 1 95.38 92 MET A C 1
ATOM 691 O O . MET A 1 92 ? -10.273 1.836 -3.244 1 95.38 92 MET A O 1
ATOM 695 N N . ARG A 1 93 ? -9.023 3.672 -2.906 1 92.88 93 ARG A N 1
ATOM 696 C CA . ARG A 1 93 ? -9.492 4.32 -4.129 1 92.88 93 ARG A CA 1
ATOM 697 C C . ARG A 1 93 ? -8.617 3.939 -5.32 1 92.88 93 ARG A C 1
ATOM 699 O O . ARG A 1 93 ? -7.391 4.012 -5.242 1 92.88 93 ARG A O 1
ATOM 706 N N . ARG A 1 94 ? -9.297 3.557 -6.461 1 83.19 94 ARG A N 1
ATOM 707 C CA . ARG A 1 94 ? -8.555 3.301 -7.691 1 83.19 94 ARG A CA 1
ATOM 708 C C . ARG A 1 94 ? -8.219 4.605 -8.406 1 83.19 94 ARG A C 1
ATOM 710 O O . ARG A 1 94 ? -9.039 5.523 -8.453 1 83.19 94 ARG A O 1
ATOM 717 N N . LYS A 1 95 ? -7.027 4.836 -8.797 1 68.31 95 LYS A N 1
ATOM 718 C CA . LYS A 1 95 ? -6.66 6.094 -9.445 1 68.31 95 LYS A CA 1
ATOM 719 C C . LYS A 1 95 ? -7.195 6.156 -10.867 1 68.31 95 LYS A C 1
ATOM 721 O O . LYS A 1 95 ? -7.59 7.223 -11.344 1 68.31 95 LYS A O 1
ATOM 726 N N . GLU A 1 96 ? -7.023 5.156 -11.781 1 61.59 96 GLU A N 1
ATOM 727 C CA . GLU A 1 96 ? -7.375 5.242 -13.195 1 61.59 96 GLU A CA 1
ATOM 728 C C . GLU A 1 96 ? -8.836 4.859 -13.43 1 61.59 96 GLU A C 1
ATOM 730 O O . GLU A 1 96 ? -9.188 3.678 -13.391 1 61.59 96 GLU A O 1
ATOM 735 N N . VAL A 1 97 ? -9.734 5.441 -12.727 1 52.44 97 VAL A N 1
ATOM 736 C CA . VAL A 1 97 ? -11.078 5.012 -13.109 1 52.44 97 VAL A CA 1
ATOM 737 C C . VAL A 1 97 ? -11.375 5.461 -14.531 1 52.44 97 VAL A C 1
ATOM 739 O O . VAL A 1 97 ? -11.336 6.656 -14.836 1 52.44 97 VAL A O 1
ATOM 742 N N . LYS A 1 98 ? -10.867 4.707 -15.508 1 46.84 98 LYS A N 1
ATOM 743 C CA . LYS A 1 98 ? -11.32 4.992 -16.859 1 46.84 98 LYS A CA 1
ATOM 744 C C . LYS A 1 98 ? -12.828 5.191 -16.906 1 46.84 98 LYS A C 1
ATOM 746 O O . LYS A 1 98 ? -13.555 4.684 -16.047 1 46.84 98 LYS A O 1
ATOM 751 N N . ASP A 1 99 ? -13.227 6.238 -17.672 1 43.53 99 ASP A N 1
ATOM 752 C CA . ASP A 1 99 ? -14.602 6.633 -18 1 43.53 99 ASP A CA 1
ATOM 753 C C . ASP A 1 99 ? -15.5 5.406 -18.156 1 43.53 99 ASP A C 1
ATOM 755 O O . ASP A 1 99 ? -16.672 5.539 -18.5 1 43.53 99 ASP A O 1
ATOM 759 N N . TYR A 1 100 ? -14.992 4.316 -18.734 1 39.28 100 TYR A N 1
ATOM 760 C CA . TYR A 1 100 ? -16.125 3.477 -19.094 1 39.28 100 TYR A CA 1
ATOM 761 C C . TYR A 1 100 ? -16.875 3.008 -17.859 1 39.28 100 TYR A C 1
ATOM 763 O O . TYR A 1 100 ? -16.344 3.029 -16.75 1 39.28 100 TYR A O 1
ATOM 771 N N . GLY A 1 101 ? -17.922 2.135 -17.797 1 37.06 101 GLY A N 1
ATOM 772 C CA . GLY A 1 101 ? -19.078 1.549 -17.141 1 37.06 101 GLY A CA 1
ATOM 773 C C . GLY A 1 101 ? -18.906 1.447 -15.633 1 37.06 101 GLY A C 1
ATOM 774 O O . GLY A 1 101 ? -18.141 2.203 -15.031 1 37.06 101 GLY A O 1
ATOM 775 N N . THR A 1 102 ? -19.078 0.127 -15.047 1 45.69 102 THR A N 1
ATOM 776 C CA . THR A 1 102 ? -19.344 -0.49 -13.75 1 45.69 102 THR A CA 1
ATOM 777 C C . THR A 1 102 ? -18.094 -0.484 -12.883 1 45.69 102 THR A C 1
ATOM 779 O O . THR A 1 102 ? -18.047 -1.153 -11.852 1 45.69 102 THR A O 1
ATOM 782 N N . ALA A 1 103 ? -17.062 0.209 -13.266 1 55.97 103 ALA A N 1
ATOM 783 C CA . ALA A 1 103 ? -15.828 -0.09 -12.547 1 55.97 103 ALA A CA 1
ATOM 784 C C . ALA A 1 103 ? -15.82 0.563 -11.172 1 55.97 103 ALA A C 1
ATOM 786 O O . ALA A 1 103 ? -16.141 1.745 -11.031 1 55.97 103 ALA A O 1
ATOM 787 N N . LYS A 1 104 ? -15.766 -0.224 -10.117 1 75.62 104 LYS A N 1
ATOM 788 C CA . LYS A 1 104 ? -15.742 0.136 -8.703 1 75.62 104 LYS A CA 1
ATOM 789 C C . LYS A 1 104 ? -14.609 1.115 -8.406 1 75.62 104 LYS A C 1
ATOM 791 O O . LYS A 1 104 ? -13.445 0.829 -8.68 1 75.62 104 LYS A O 1
ATOM 796 N N . ALA A 1 105 ? -15.047 2.393 -8.055 1 86.12 105 ALA A N 1
ATOM 797 C CA . ALA A 1 105 ? -14.086 3.426 -7.672 1 86.12 105 ALA A CA 1
ATOM 798 C C . ALA A 1 105 ? -13.398 3.074 -6.355 1 86.12 105 ALA A C 1
ATOM 800 O O . ALA A 1 105 ? -12.266 3.502 -6.109 1 86.12 105 ALA A O 1
ATOM 801 N N . ILE A 1 106 ? -14.102 2.254 -5.59 1 94.81 106 ILE A N 1
ATOM 802 C CA . ILE A 1 106 ? -13.586 1.904 -4.273 1 94.81 106 ILE A CA 1
ATOM 803 C C . ILE A 1 106 ? -13.445 0.388 -4.16 1 94.81 106 ILE A C 1
ATOM 805 O O . ILE A 1 106 ? -14.383 -0.354 -4.461 1 94.81 106 ILE A O 1
ATOM 809 N N . GLU A 1 107 ? -12.242 0.011 -3.814 1 93.69 107 GLU A N 1
ATOM 810 C CA . GLU A 1 107 ? -11.969 -1.404 -3.586 1 93.69 107 GLU A CA 1
ATOM 811 C C . GLU A 1 107 ? -12.047 -1.748 -2.102 1 93.69 107 GLU A C 1
ATOM 813 O O . GLU A 1 107 ? -11.711 -0.921 -1.249 1 93.69 107 GLU A O 1
ATOM 818 N N . GLY A 1 108 ? -12.391 -2.982 -1.827 1 95.75 108 GLY A N 1
ATOM 819 C CA . GLY A 1 108 ? -12.492 -3.467 -0.46 1 95.75 108 GLY A CA 1
ATOM 820 C C . GLY A 1 108 ? -13.898 -3.893 -0.081 1 95.75 108 GLY A C 1
ATOM 821 O O . GLY A 1 108 ? -14.781 -3.973 -0.938 1 95.75 108 GLY A O 1
ATOM 822 N N . ASP A 1 109 ? -14.031 -4.355 1.159 1 97.25 109 ASP A N 1
ATOM 823 C CA . ASP A 1 109 ? -15.305 -4.77 1.74 1 97.25 109 ASP A CA 1
ATOM 824 C C . ASP A 1 109 ? -15.844 -3.703 2.691 1 97.25 109 ASP A C 1
ATOM 826 O O . ASP A 1 109 ? -15.203 -3.381 3.695 1 97.25 109 ASP A O 1
ATOM 830 N N . PHE A 1 110 ? -17 -3.096 2.336 1 98.06 110 PHE A N 1
ATOM 831 C CA . PHE A 1 110 ? -17.594 -2.023 3.133 1 98.06 110 PHE A CA 1
ATOM 832 C C . PHE A 1 110 ? -19.094 -1.954 2.922 1 98.06 110 PHE A C 1
ATOM 834 O O . PHE A 1 110 ? -19.641 -2.588 2.012 1 98.06 110 PHE A O 1
ATOM 841 N N . LYS A 1 111 ? -19.719 -1.237 3.781 1 98.06 111 LYS A N 1
ATOM 842 C CA . LYS A 1 111 ? -21.141 -0.955 3.686 1 98.06 111 LYS A CA 1
ATOM 843 C C . LYS A 1 111 ? -21.422 0.541 3.811 1 98.06 111 LYS A C 1
ATOM 845 O O . LYS A 1 111 ? -20.734 1.242 4.559 1 98.06 111 LYS A O 1
ATOM 850 N N . PRO A 1 112 ? -22.438 0.945 3.016 1 97.94 112 PRO A N 1
ATOM 851 C CA . PRO A 1 112 ? -22.828 2.344 3.213 1 97.94 112 PRO A CA 1
ATOM 852 C C . PRO A 1 112 ? -23.125 2.672 4.672 1 97.94 112 PRO A C 1
ATOM 854 O O . PRO A 1 112 ? -23.688 1.846 5.391 1 97.94 112 PRO A O 1
ATOM 857 N N . GLY A 1 113 ? -22.703 3.848 5.082 1 98.5 113 GLY A N 1
ATOM 858 C CA . GLY A 1 113 ? -22.953 4.289 6.445 1 98.5 113 GLY A CA 1
ATOM 859 C C . GLY A 1 113 ? -21.75 4.168 7.348 1 98.5 113 GLY A C 1
ATOM 860 O O . GLY A 1 113 ? -21.688 4.801 8.406 1 98.5 113 GLY A O 1
ATOM 861 N N . GLN A 1 114 ? -20.781 3.332 6.961 1 98.62 114 GLN A N 1
ATOM 862 C CA . GLN A 1 114 ? -19.578 3.152 7.77 1 98.62 114 GLN A CA 1
ATOM 863 C C . GLN A 1 114 ? -18.719 4.41 7.754 1 98.62 114 GLN A C 1
ATOM 865 O O . GLN A 1 114 ? -18.688 5.137 6.762 1 98.62 114 GLN A O 1
ATOM 870 N N . SER A 1 115 ? -18.031 4.664 8.812 1 98.62 115 SER A N 1
ATOM 871 C CA . SER A 1 115 ? -17.062 5.754 8.922 1 98.62 115 SER A CA 1
ATOM 872 C C . SER A 1 115 ? -15.672 5.309 8.461 1 98.62 115 SER A C 1
ATOM 874 O O . SER A 1 115 ? -15.25 4.184 8.75 1 98.62 115 SER A O 1
ATOM 876 N N . CYS A 1 116 ? -15.062 6.227 7.758 1 98.75 116 CYS A N 1
ATOM 877 C CA . CYS A 1 116 ? -13.742 5.918 7.215 1 98.75 116 CYS A CA 1
ATOM 878 C C . CYS A 1 116 ? -12.766 7.051 7.48 1 98.75 116 CYS A C 1
ATOM 880 O O . CYS A 1 116 ? -13.062 8.219 7.223 1 98.75 116 CYS A O 1
ATOM 882 N N . LEU A 1 117 ? -11.648 6.723 8.039 1 98.81 117 LEU A N 1
ATOM 883 C CA . LEU A 1 117 ? -10.562 7.672 8.258 1 98.81 117 LEU A CA 1
ATOM 884 C C . LEU A 1 117 ? -9.633 7.73 7.051 1 98.81 117 LEU A C 1
ATOM 886 O O . LEU A 1 117 ? -9.133 6.699 6.598 1 98.81 117 LEU A O 1
ATOM 890 N N . ILE A 1 118 ? -9.398 8.914 6.551 1 98.69 118 ILE A N 1
ATOM 891 C CA . ILE A 1 118 ? -8.43 9.086 5.473 1 98.69 118 ILE A CA 1
ATOM 892 C C . ILE A 1 118 ? -7.031 9.281 6.062 1 98.69 118 ILE A C 1
ATOM 894 O O . ILE A 1 118 ? -6.852 10.07 6.996 1 98.69 118 ILE A O 1
ATOM 898 N N . ILE A 1 119 ? -6.105 8.57 5.516 1 98.5 119 ILE A N 1
ATOM 899 C CA . ILE A 1 119 ? -4.711 8.656 5.941 1 98.5 119 ILE A CA 1
ATOM 900 C C . ILE A 1 119 ? -3.867 9.25 4.816 1 98.5 119 ILE A C 1
ATOM 902 O O . ILE A 1 119 ? -3.947 8.805 3.668 1 98.5 119 ILE A O 1
ATOM 906 N N . GLU A 1 120 ? -3.09 10.188 5.105 1 97.19 120 GLU A N 1
ATOM 907 C CA . GLU A 1 120 ? -2.189 10.852 4.172 1 97.19 120 GLU A CA 1
ATOM 908 C C . GLU A 1 120 ? -0.821 11.094 4.801 1 97.19 120 GLU A C 1
ATOM 910 O O . GLU A 1 120 ? -0.669 11.008 6.023 1 97.19 120 GLU A O 1
ATOM 915 N N . ASP A 1 121 ? 0.16 11.344 4.012 1 96.38 121 ASP A N 1
ATOM 916 C CA . ASP A 1 121 ? 1.495 11.602 4.543 1 96.38 121 ASP A CA 1
ATOM 917 C C . ASP A 1 121 ? 1.76 13.102 4.664 1 96.38 121 ASP A C 1
ATOM 919 O O . ASP A 1 121 ? 2.246 13.57 5.695 1 96.38 121 ASP A O 1
ATOM 923 N N . LEU A 1 122 ? 1.341 13.828 3.566 1 96.19 122 LEU A N 1
ATOM 924 C CA . LEU A 1 122 ? 1.616 15.258 3.48 1 96.19 122 LEU A CA 1
ATOM 925 C C . LEU A 1 122 ? 0.407 16.016 2.939 1 96.19 122 LEU A C 1
ATOM 927 O O . LEU A 1 122 ? -0.197 15.594 1.948 1 96.19 122 LEU A O 1
ATOM 931 N N . VAL A 1 123 ? 0.028 17.109 3.623 1 96.62 123 VAL A N 1
ATOM 932 C CA . VAL A 1 123 ? -1.062 17.938 3.129 1 96.62 123 VAL A CA 1
ATOM 933 C C . VAL A 1 123 ? -0.543 19.344 2.824 1 96.62 123 VAL A C 1
ATOM 935 O O . VAL A 1 123 ? 0.162 19.938 3.639 1 96.62 123 VAL A O 1
ATOM 938 N N . THR A 1 124 ? -0.763 19.797 1.658 1 93.75 124 THR A N 1
ATOM 939 C CA . THR A 1 124 ? -0.499 21.172 1.267 1 93.75 124 THR A CA 1
ATOM 940 C C . THR A 1 124 ? -1.8 21.969 1.153 1 93.75 124 THR A C 1
ATOM 942 O O . THR A 1 124 ? -2.229 22.609 2.115 1 93.75 124 THR A O 1
ATOM 945 N N . SER A 1 125 ? -2.572 21.719 0.164 1 96.06 125 SER A N 1
ATOM 946 C CA . SER A 1 125 ? -3.848 22.406 -0.014 1 96.06 125 SER A CA 1
ATOM 947 C C . SER A 1 125 ? -5.016 21.516 0.421 1 96.06 125 SER A C 1
ATOM 949 O O . SER A 1 125 ? -6.137 22 0.585 1 96.06 125 SER A O 1
ATOM 951 N N . GLY A 1 126 ? -4.777 20.281 0.538 1 97 126 GLY A N 1
ATOM 952 C CA . GLY A 1 126 ? -5.832 19.344 0.913 1 97 126 GLY A CA 1
ATOM 953 C C . GLY A 1 126 ? -6.52 18.719 -0.281 1 97 126 GLY A C 1
ATOM 954 O O . GLY A 1 126 ? -7.387 17.844 -0.119 1 97 126 GLY A O 1
ATOM 955 N N . THR A 1 127 ? -6.086 18.984 -1.441 1 96.44 127 THR A N 1
ATOM 956 C CA . THR A 1 127 ? -6.742 18.547 -2.668 1 96.44 127 THR A CA 1
ATOM 957 C C . THR A 1 127 ? -6.707 17.016 -2.785 1 96.44 127 THR A C 1
ATOM 959 O O . THR A 1 127 ? -7.711 16.391 -3.133 1 96.44 127 THR A O 1
ATOM 962 N N . SER A 1 128 ? -5.598 16.438 -2.486 1 94.81 128 SER A N 1
ATOM 963 C CA . SER A 1 128 ? -5.488 14.992 -2.611 1 94.81 128 SER A CA 1
ATOM 964 C C . SER A 1 128 ? -6.445 14.273 -1.662 1 94.81 128 SER A C 1
ATOM 966 O O . SER A 1 128 ? -7.02 13.242 -2.012 1 94.81 128 SER A O 1
ATOM 968 N N . VAL A 1 129 ? -6.621 14.828 -0.504 1 97.75 129 VAL A N 1
ATOM 969 C CA . VAL A 1 129 ? -7.547 14.258 0.47 1 97.75 129 VAL A CA 1
ATOM 970 C C . VAL A 1 129 ? -8.984 14.391 -0.042 1 97.75 129 VAL A C 1
ATOM 972 O O . VAL A 1 129 ? -9.758 13.43 0.012 1 97.75 129 VAL A O 1
ATOM 975 N N . LEU A 1 130 ? -9.289 15.523 -0.6 1 98 130 LEU A N 1
ATOM 976 C CA . LEU A 1 130 ? -10.641 15.758 -1.098 1 98 130 LEU A CA 1
ATOM 977 C C . LEU A 1 130 ? -10.938 14.867 -2.297 1 98 130 LEU A C 1
ATOM 979 O O . LEU A 1 130 ? -12.047 14.336 -2.414 1 98 130 LEU A O 1
ATOM 983 N N . GLU A 1 131 ? -9.977 14.703 -3.143 1 95.69 131 GLU A N 1
ATOM 984 C CA . GLU A 1 131 ? -10.125 13.828 -4.309 1 95.69 131 GLU A CA 1
ATOM 985 C C . GLU A 1 131 ? -10.336 12.375 -3.891 1 95.69 131 GLU A C 1
ATOM 987 O O . GLU A 1 131 ? -10.93 11.594 -4.629 1 95.69 131 GLU A O 1
ATOM 992 N N . THR A 1 132 ? -9.852 12.055 -2.748 1 96.75 132 THR A N 1
ATOM 993 C CA . THR A 1 132 ? -10.039 10.711 -2.209 1 96.75 132 THR A CA 1
ATOM 994 C C . THR A 1 132 ? -11.375 10.594 -1.494 1 96.75 132 THR A C 1
ATOM 996 O O . THR A 1 132 ? -12.055 9.57 -1.601 1 96.75 132 THR A O 1
ATOM 999 N N . ALA A 1 133 ? -11.789 11.641 -0.849 1 97.94 133 ALA A N 1
ATOM 1000 C CA . ALA A 1 133 ? -13.023 11.648 -0.07 1 97.94 133 ALA A CA 1
ATOM 1001 C C . ALA A 1 133 ? -14.242 11.555 -0.979 1 97.94 133 ALA A C 1
ATOM 1003 O O . ALA A 1 133 ? -15.227 10.883 -0.644 1 97.94 133 ALA A O 1
ATOM 1004 N N . ALA A 1 134 ? -14.195 12.148 -2.088 1 97 134 ALA A N 1
ATOM 1005 C CA . ALA A 1 134 ? -15.352 12.281 -2.967 1 97 134 ALA A CA 1
ATOM 1006 C C . ALA A 1 134 ? -15.875 10.914 -3.396 1 97 134 ALA A C 1
ATOM 1008 O O . ALA A 1 134 ? -17.047 10.594 -3.172 1 97 134 ALA A O 1
ATOM 1009 N N . PRO A 1 135 ? -15.023 10.078 -3.994 1 96.19 135 PRO A N 1
ATOM 1010 C CA . PRO A 1 135 ? -15.539 8.758 -4.367 1 96.19 135 PRO A CA 1
ATOM 1011 C C . PRO A 1 135 ? -15.969 7.93 -3.16 1 96.19 135 PRO A C 1
ATOM 1013 O O . PRO A 1 135 ? -16.906 7.129 -3.256 1 96.19 135 PRO A O 1
ATOM 1016 N N . LEU A 1 136 ? -15.344 8.047 -2.033 1 97.88 136 LEU A N 1
ATOM 1017 C CA . LEU A 1 136 ? -15.742 7.34 -0.822 1 97.88 136 LEU A CA 1
ATOM 1018 C C . LEU A 1 136 ? -17.141 7.75 -0.383 1 97.88 136 LEU A C 1
ATOM 1020 O O . LEU A 1 136 ? -17.969 6.898 -0.054 1 97.88 136 LEU A O 1
ATOM 1024 N N . ARG A 1 137 ? -17.359 9.016 -0.409 1 98.19 137 ARG A N 1
ATOM 1025 C CA . ARG A 1 137 ? -18.672 9.531 -0.043 1 98.19 137 ARG A CA 1
ATOM 1026 C C . ARG A 1 137 ? -19.734 9.086 -1.044 1 98.19 137 ARG A C 1
ATOM 1028 O O . ARG A 1 137 ? -20.875 8.812 -0.667 1 98.19 137 ARG A O 1
ATOM 1035 N N . SER A 1 138 ? -19.375 8.992 -2.309 1 96.56 138 SER A N 1
ATOM 1036 C CA . SER A 1 138 ? -20.328 8.633 -3.363 1 96.56 138 SER A CA 1
ATOM 1037 C C . SER A 1 138 ? -20.859 7.219 -3.154 1 96.56 138 SER A C 1
ATOM 1039 O O . SER A 1 138 ? -21.953 6.895 -3.621 1 96.56 138 SER A O 1
ATOM 1041 N N . VAL A 1 139 ? -20.109 6.402 -2.445 1 96.5 139 VAL A N 1
ATOM 1042 C CA . VAL A 1 139 ? -20.578 5.039 -2.213 1 96.5 139 VAL A CA 1
ATOM 1043 C C . VAL A 1 139 ? -21.188 4.934 -0.817 1 96.5 139 VAL A C 1
ATOM 1045 O O . VAL A 1 139 ? -21.422 3.828 -0.315 1 96.5 139 VAL A O 1
ATOM 1048 N N . GLY A 1 140 ? -21.281 6.039 -0.124 1 98.12 140 GLY A N 1
ATOM 1049 C CA . GLY A 1 140 ? -22.078 6.09 1.093 1 98.12 140 GLY A CA 1
ATOM 1050 C C . GLY A 1 140 ? -21.234 6.102 2.355 1 98.12 140 GLY A C 1
ATOM 1051 O O . GLY A 1 140 ? -21.766 6.055 3.465 1 98.12 140 GLY A O 1
ATOM 1052 N N . LEU A 1 141 ? -19.953 6.168 2.279 1 98.56 141 LEU A N 1
ATOM 1053 C CA . LEU A 1 141 ? -19.109 6.195 3.461 1 98.56 141 LEU A CA 1
ATOM 1054 C C . LEU A 1 141 ? -19.062 7.59 4.074 1 98.56 141 LEU A C 1
ATOM 1056 O O . LEU A 1 141 ? -19.188 8.586 3.361 1 98.56 141 LEU A O 1
ATOM 1060 N N . LYS A 1 142 ? -18.922 7.621 5.352 1 98.69 142 LYS A N 1
ATOM 1061 C CA . LYS A 1 142 ? -18.812 8.883 6.082 1 98.69 142 LYS A CA 1
ATOM 1062 C C . LYS A 1 142 ? -17.344 9.266 6.273 1 98.69 142 LYS A C 1
ATOM 1064 O O . LYS A 1 142 ? -16.578 8.539 6.918 1 98.69 142 LYS A O 1
ATOM 1069 N N . ILE A 1 143 ? -17.031 10.367 5.734 1 98.69 143 ILE A N 1
ATOM 1070 C CA . ILE A 1 143 ? -15.672 10.891 5.828 1 98.69 143 ILE A CA 1
ATOM 1071 C C . ILE A 1 143 ? -15.664 12.18 6.648 1 98.69 143 ILE A C 1
ATOM 1073 O O . ILE A 1 143 ? -16.062 13.234 6.156 1 98.69 143 ILE A O 1
ATOM 1077 N N . THR A 1 144 ? -15.102 12.094 7.859 1 98.44 144 THR A N 1
ATOM 1078 C CA . THR A 1 144 ? -15.164 13.266 8.727 1 98.44 144 THR A CA 1
ATOM 1079 C C . THR A 1 144 ? -13.773 13.656 9.211 1 98.44 144 THR A C 1
ATOM 1081 O O . THR A 1 144 ? -13.57 14.773 9.695 1 98.44 144 THR A O 1
ATOM 1084 N N . ASP A 1 145 ? -12.844 12.711 9.156 1 98.69 145 ASP A N 1
ATOM 1085 C CA . ASP A 1 145 ? -11.508 12.953 9.688 1 98.69 145 ASP A CA 1
ATOM 1086 C C . ASP A 1 145 ? -10.43 12.508 8.703 1 98.69 145 ASP A C 1
ATOM 1088 O O . ASP A 1 145 ? -10.602 11.516 7.992 1 98.69 145 ASP A O 1
ATOM 1092 N N . ALA A 1 146 ? -9.406 13.211 8.656 1 98.69 146 ALA A N 1
ATOM 1093 C CA . ALA A 1 146 ? -8.156 12.859 7.98 1 98.69 146 ALA A CA 1
ATOM 1094 C C . ALA A 1 146 ? -6.961 13.039 8.906 1 98.69 146 ALA A C 1
ATOM 1096 O O . ALA A 1 146 ? -6.91 13.992 9.695 1 98.69 146 ALA A O 1
ATOM 1097 N N . VAL A 1 147 ? -6.078 12.141 8.828 1 98.5 147 VAL A N 1
ATOM 1098 C CA . VAL A 1 147 ? -4.859 12.242 9.625 1 98.5 147 VAL A CA 1
ATOM 1099 C C . VAL A 1 147 ? -3.641 12.258 8.703 1 98.5 147 VAL A C 1
ATOM 1101 O O . VAL A 1 147 ? -3.605 11.547 7.695 1 98.5 147 VAL A O 1
ATOM 1104 N N . VAL A 1 148 ? -2.664 13.109 9.07 1 98.19 148 VAL A N 1
ATOM 1105 C CA . VAL A 1 148 ? -1.485 13.266 8.227 1 98.19 148 VAL A CA 1
ATOM 1106 C C . VAL A 1 148 ? -0.24 13.406 9.102 1 98.19 148 VAL A C 1
ATOM 1108 O O . VAL A 1 148 ? -0.331 13.805 10.266 1 98.19 148 VAL A O 1
ATOM 1111 N N . LEU A 1 149 ? 0.89 13.047 8.523 1 97.5 149 LEU A N 1
ATOM 1112 C CA . LEU A 1 149 ? 2.15 13.195 9.242 1 97.5 149 LEU A CA 1
ATOM 1113 C C . LEU A 1 149 ? 2.58 14.656 9.297 1 97.5 149 LEU A C 1
ATOM 1115 O O . LEU A 1 149 ? 2.863 15.188 10.375 1 97.5 149 LEU A O 1
ATOM 1119 N N . ILE A 1 150 ? 2.549 15.328 8.086 1 97.12 150 ILE A N 1
ATOM 1120 C CA . ILE A 1 150 ? 3.055 16.688 8.008 1 97.12 150 ILE A CA 1
ATOM 1121 C C . ILE A 1 150 ? 2 17.594 7.375 1 97.12 150 ILE A C 1
ATOM 1123 O O . ILE A 1 150 ? 1.43 17.266 6.332 1 97.12 150 ILE A O 1
ATOM 1127 N N . ASP A 1 151 ? 1.748 18.672 7.973 1 97.06 151 ASP A N 1
ATOM 1128 C CA . ASP A 1 151 ? 0.967 19.766 7.426 1 97.06 151 ASP A CA 1
ATOM 1129 C C . ASP A 1 151 ? 1.875 20.906 6.941 1 97.06 151 ASP A C 1
ATOM 1131 O O . ASP A 1 151 ? 2.541 21.562 7.742 1 97.06 151 ASP A O 1
ATOM 1135 N N . ARG A 1 152 ? 1.819 21.188 5.691 1 94.38 152 ARG A N 1
ATOM 1136 C CA . ARG A 1 152 ? 2.658 22.234 5.109 1 94.38 152 ARG A CA 1
ATOM 1137 C C . ARG A 1 152 ? 2.15 23.625 5.488 1 94.38 152 ARG A C 1
ATOM 1139 O O . ARG A 1 152 ? 2.852 24.609 5.301 1 94.38 152 ARG A O 1
ATOM 1146 N N . GLU A 1 153 ? 0.949 23.688 5.977 1 95.31 153 GLU A N 1
ATOM 1147 C CA . GLU A 1 153 ? 0.329 24.922 6.445 1 95.31 153 GLU A CA 1
ATOM 1148 C C . GLU A 1 153 ? 0.104 25.891 5.293 1 95.31 153 GLU A C 1
ATOM 1150 O O . GLU A 1 153 ? 0.429 27.078 5.402 1 95.31 153 GLU A O 1
ATOM 1155 N N . GLN A 1 154 ? -0.413 25.312 4.219 1 93.5 154 GLN A N 1
ATOM 1156 C CA . GLN A 1 154 ? -0.694 26.125 3.039 1 93.5 154 GLN A CA 1
ATOM 1157 C C . GLN A 1 154 ? -2.172 26.062 2.668 1 93.5 154 GLN A C 1
ATOM 1159 O O . GLN A 1 154 ? -2.516 25.922 1.491 1 93.5 154 GLN A O 1
ATOM 1164 N N . GLY A 1 155 ? -3.023 26.016 3.727 1 96.44 155 GLY A N 1
ATOM 1165 C CA . GLY A 1 155 ? -4.457 26.172 3.521 1 96.44 155 GLY A CA 1
ATOM 1166 C C . GLY A 1 155 ? -5.199 24.844 3.537 1 96.44 155 GLY A C 1
ATOM 1167 O O . GLY A 1 155 ? -6.422 24.812 3.391 1 96.44 155 GLY A O 1
ATOM 1168 N N . GLY A 1 156 ? -4.488 23.75 3.725 1 97.5 156 GLY A N 1
ATOM 1169 C CA . GLY A 1 156 ? -5.105 22.438 3.697 1 97.5 156 GLY A CA 1
ATOM 1170 C C . GLY A 1 156 ? -6.113 22.234 4.812 1 97.5 156 GLY A C 1
ATOM 1171 O O . GLY A 1 156 ? -7.203 21.703 4.578 1 97.5 156 GLY A O 1
ATOM 1172 N N . ARG A 1 157 ? -5.785 22.672 5.98 1 97.94 157 ARG A N 1
ATOM 1173 C CA . ARG A 1 157 ? -6.672 22.5 7.129 1 97.94 157 ARG A CA 1
ATOM 1174 C C . ARG A 1 157 ? -8 23.203 6.898 1 97.94 157 ARG A C 1
ATOM 1176 O O . ARG A 1 157 ? -9.062 22.609 7.082 1 97.94 157 ARG A O 1
ATOM 1183 N N . GLU A 1 158 ? -7.91 24.453 6.484 1 98.31 158 GLU A N 1
ATOM 1184 C CA . GLU A 1 158 ? -9.109 25.266 6.258 1 98.31 158 GLU A CA 1
ATOM 1185 C C . GLU A 1 158 ? -9.961 24.688 5.133 1 98.31 158 GLU A C 1
ATOM 1187 O O . GLU A 1 158 ? -11.18 24.578 5.262 1 98.31 158 GLU A O 1
ATOM 1192 N N . ASN A 1 159 ? -9.281 24.312 4.09 1 98.38 159 ASN A N 1
ATOM 1193 C CA . ASN A 1 159 ? -9.977 23.75 2.936 1 98.38 159 ASN A CA 1
ATOM 1194 C C . ASN A 1 159 ? -10.719 22.453 3.297 1 98.38 159 ASN A C 1
ATOM 1196 O O . ASN A 1 159 ? -11.867 22.266 2.896 1 98.38 159 ASN A O 1
ATOM 1200 N N . LEU A 1 160 ? -10.07 21.625 4.031 1 98.75 160 LEU A N 1
ATOM 1201 C CA . LEU A 1 160 ? -10.68 20.359 4.449 1 98.75 160 LEU A CA 1
ATOM 1202 C C . LEU A 1 160 ? -11.836 20.609 5.402 1 98.75 160 LEU A C 1
ATOM 1204 O O . LEU A 1 160 ? -12.898 20 5.273 1 98.75 160 LEU A O 1
ATOM 1208 N N . GLU A 1 161 ? -11.664 21.531 6.305 1 98.5 161 GLU A N 1
ATOM 1209 C CA . GLU A 1 161 ? -12.719 21.875 7.258 1 98.5 161 GLU A CA 1
ATOM 1210 C C . GLU A 1 161 ? -13.961 22.391 6.543 1 98.5 161 GLU A C 1
ATOM 1212 O O . GLU A 1 161 ? -15.086 22.031 6.902 1 98.5 161 GLU A O 1
ATOM 1217 N N . GLU A 1 162 ? -13.75 23.188 5.562 1 98.5 162 GLU A N 1
ATOM 1218 C CA . GLU A 1 162 ? -14.852 23.734 4.77 1 98.5 162 GLU A CA 1
ATOM 1219 C C . GLU A 1 162 ? -15.617 22.625 4.059 1 98.5 162 GLU A C 1
ATOM 1221 O O . GLU A 1 162 ? -16.781 22.797 3.684 1 98.5 162 GLU A O 1
ATOM 1226 N N . ASN A 1 163 ? -14.961 21.578 3.91 1 98.44 163 ASN A N 1
ATOM 1227 C CA . ASN A 1 163 ? -15.578 20.438 3.229 1 98.44 163 ASN A CA 1
ATOM 1228 C C . ASN A 1 163 ? -15.938 19.328 4.207 1 98.44 163 ASN A C 1
ATOM 1230 O O . ASN A 1 163 ? -16.094 18.172 3.809 1 98.44 163 ASN A O 1
ATOM 1234 N N . GLY A 1 164 ? -15.914 19.656 5.449 1 98.44 164 GLY A N 1
ATOM 1235 C CA . GLY A 1 164 ? -16.453 18.75 6.453 1 98.44 164 GLY A CA 1
ATOM 1236 C C . GLY A 1 164 ? -15.438 17.703 6.922 1 98.44 164 GLY A C 1
ATOM 1237 O O . GLY A 1 164 ? -15.82 16.641 7.414 1 98.44 164 GLY A O 1
ATOM 1238 N N . ILE A 1 165 ? -14.18 17.938 6.742 1 98.75 165 ILE A N 1
ATOM 1239 C CA . ILE A 1 165 ? -13.148 17 7.164 1 98.75 165 ILE A CA 1
ATOM 1240 C C . ILE A 1 165 ? -12.219 17.672 8.172 1 98.75 165 ILE A C 1
ATOM 1242 O O . ILE A 1 165 ? -11.586 18.672 7.867 1 98.75 165 ILE A O 1
ATOM 1246 N N . LYS A 1 166 ? -12.164 17.125 9.359 1 98.5 166 LYS A N 1
ATOM 1247 C CA . LYS A 1 166 ? -11.219 17.594 10.367 1 98.5 166 LYS A CA 1
ATOM 1248 C C . LYS A 1 166 ? -9.82 17.016 10.117 1 98.5 166 LYS A C 1
ATOM 1250 O O . LYS A 1 166 ? -9.648 15.805 10.039 1 98.5 166 LYS A O 1
ATOM 1255 N N . LEU A 1 167 ? -8.859 17.875 10.031 1 98.44 167 LEU A N 1
ATOM 1256 C CA . LEU A 1 167 ? -7.484 17.453 9.789 1 98.44 167 LEU A CA 1
ATOM 1257 C C . LEU A 1 167 ? -6.738 17.266 11.109 1 98.44 167 LEU A C 1
ATOM 1259 O O . LEU A 1 167 ? -6.727 18.156 11.953 1 98.44 167 LEU A O 1
ATOM 1263 N N . HIS A 1 168 ? -6.18 16.125 11.305 1 98.12 168 HIS A N 1
ATOM 1264 C CA . HIS A 1 168 ? -5.254 15.82 12.391 1 98.12 168 HIS A CA 1
ATOM 1265 C C . HIS A 1 168 ? -3.826 15.68 11.875 1 98.12 168 HIS A C 1
ATOM 1267 O O . HIS A 1 168 ? -3.502 14.703 11.195 1 98.12 168 HIS A O 1
ATOM 1273 N N . ALA A 1 169 ? -3.004 16.609 12.203 1 97.44 169 ALA A N 1
ATOM 1274 C CA . ALA A 1 169 ? -1.615 16.609 11.75 1 97.44 169 ALA A CA 1
ATOM 1275 C C . ALA A 1 169 ? -0.661 16.328 12.906 1 97.44 169 ALA A C 1
ATOM 1277 O O . ALA A 1 169 ? -0.801 16.906 13.984 1 97.44 169 ALA A O 1
ATOM 1278 N N . ILE A 1 170 ? 0.291 15.469 12.688 1 96.56 170 ILE A N 1
ATOM 1279 C CA . ILE A 1 170 ? 1.27 15.133 13.711 1 96.56 170 ILE A CA 1
ATOM 1280 C C . ILE A 1 170 ? 2.295 16.25 13.836 1 96.56 170 ILE A C 1
ATOM 1282 O O . ILE A 1 170 ? 2.693 16.625 14.945 1 96.56 170 ILE A O 1
ATOM 1286 N N . ILE A 1 171 ? 2.717 16.781 12.688 1 96.25 171 ILE A N 1
ATOM 1287 C CA . ILE A 1 171 ? 3.779 17.781 12.672 1 96.25 171 ILE A CA 1
ATOM 1288 C C . ILE A 1 171 ? 3.393 18.938 11.75 1 96.25 171 ILE A C 1
ATOM 1290 O O . ILE A 1 171 ? 2.988 18.703 10.602 1 96.25 171 ILE A O 1
ATOM 1294 N N . LYS A 1 172 ? 3.502 20.078 12.219 1 96.25 172 LYS A N 1
AT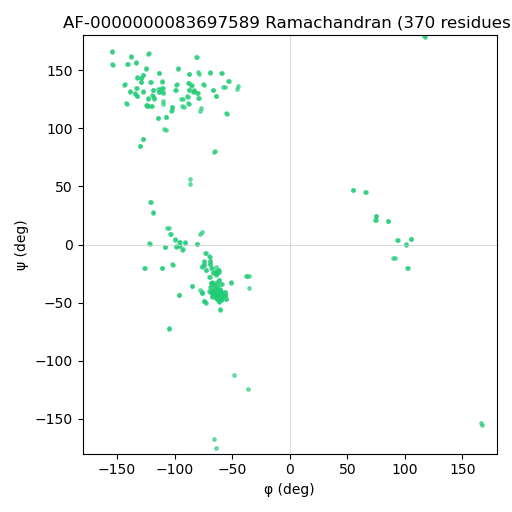OM 1295 C CA . LYS A 1 172 ? 3.428 21.25 11.359 1 96.25 172 LYS A CA 1
ATOM 1296 C C . LYS A 1 172 ? 4.801 21.609 10.789 1 96.25 172 LYS A C 1
ATOM 1298 O O . LYS A 1 172 ? 5.816 21.453 11.469 1 96.25 172 LYS A O 1
ATOM 1303 N N . LEU A 1 173 ? 4.812 22.125 9.578 1 94.19 173 LEU A N 1
ATOM 1304 C CA . LEU A 1 173 ? 6.078 22.484 8.945 1 94.19 173 LEU A CA 1
ATOM 1305 C C . LEU A 1 173 ? 6.867 23.453 9.82 1 94.19 173 LEU A C 1
ATOM 1307 O O . LEU A 1 173 ? 8.078 23.312 9.969 1 94.19 173 LEU A O 1
ATOM 1311 N N . THR A 1 174 ? 6.215 24.422 10.352 1 94.06 174 THR A N 1
ATOM 1312 C CA . THR A 1 174 ? 6.863 25.406 11.203 1 94.06 174 THR A CA 1
ATOM 1313 C C . THR A 1 174 ? 7.523 24.75 12.406 1 94.06 174 THR A C 1
ATOM 1315 O O . THR A 1 174 ? 8.633 25.125 12.797 1 94.06 174 THR A O 1
ATOM 1318 N N . GLU A 1 175 ? 6.816 23.781 12.992 1 94.31 175 GLU A N 1
ATOM 1319 C CA . GLU A 1 175 ? 7.367 23.031 14.117 1 94.31 175 GLU A CA 1
ATOM 1320 C C . GLU A 1 175 ? 8.578 22.203 13.688 1 94.31 175 GLU A C 1
ATOM 1322 O O . GLU A 1 175 ? 9.555 22.094 14.43 1 94.31 175 GLU A O 1
ATOM 1327 N N . MET A 1 176 ? 8.484 21.609 12.555 1 93.75 176 MET A N 1
ATOM 1328 C CA . MET A 1 176 ? 9.57 20.797 12.016 1 93.75 176 MET A CA 1
ATOM 1329 C C . MET A 1 176 ? 10.836 21.625 11.82 1 93.75 176 MET A C 1
ATOM 1331 O O . MET A 1 176 ? 11.93 21.188 12.18 1 93.75 176 MET A O 1
ATOM 1335 N N . VAL A 1 177 ? 10.719 22.812 11.281 1 91.56 177 VAL A N 1
ATOM 1336 C CA . VAL A 1 177 ? 11.844 23.719 11.039 1 91.56 177 VAL A CA 1
ATOM 1337 C C . VAL A 1 177 ? 12.484 24.109 12.375 1 91.56 177 VAL A C 1
ATOM 1339 O O . VAL A 1 177 ? 13.711 24.125 12.5 1 91.56 177 VAL A O 1
ATOM 1342 N N . LYS A 1 178 ? 11.672 24.391 13.32 1 93 178 LYS A N 1
ATOM 1343 C CA . LYS A 1 178 ? 12.164 24.766 14.641 1 93 178 LYS A CA 1
ATOM 1344 C C . LYS A 1 178 ? 12.969 23.641 15.273 1 93 178 LYS A C 1
ATOM 1346 O O . LYS A 1 178 ? 14.047 23.875 15.836 1 93 178 LYS A O 1
ATOM 1351 N N . ILE A 1 179 ? 12.453 22.422 15.18 1 93.44 179 ILE A N 1
ATOM 1352 C CA . ILE A 1 179 ? 13.109 21.25 15.758 1 93.44 179 ILE A CA 1
ATOM 1353 C C . ILE A 1 179 ? 14.477 21.062 15.102 1 93.44 179 ILE A C 1
ATOM 1355 O O . ILE A 1 179 ? 15.477 20.844 15.789 1 93.44 179 ILE A O 1
ATOM 1359 N N . LEU A 1 180 ? 14.5 21.141 13.805 1 92.44 180 LEU A N 1
ATOM 1360 C CA . LEU A 1 180 ? 15.75 20.938 13.078 1 92.44 180 LEU A CA 1
ATOM 1361 C C . LEU A 1 180 ? 16.75 22.047 13.383 1 92.44 180 LEU A C 1
ATOM 1363 O O . LEU A 1 180 ? 17.953 21.781 13.523 1 92.44 180 LEU A O 1
ATOM 1367 N N . ARG A 1 181 ? 16.328 23.281 13.5 1 91.12 181 ARG A N 1
ATOM 1368 C CA . ARG A 1 181 ? 17.188 24.391 13.891 1 91.12 181 ARG A CA 1
ATOM 1369 C C . ARG A 1 181 ? 17.781 24.172 15.273 1 91.12 181 ARG A C 1
ATOM 1371 O O . ARG A 1 181 ? 18.984 24.344 15.477 1 91.12 181 ARG A O 1
ATOM 1378 N N . ASP A 1 182 ? 16.953 23.797 16.156 1 92.75 182 ASP A N 1
ATOM 1379 C CA . ASP A 1 182 ? 17.375 23.609 17.547 1 92.75 182 ASP A CA 1
ATOM 1380 C C . ASP A 1 182 ? 18.406 22.484 17.656 1 92.75 182 ASP A C 1
ATOM 1382 O O . ASP A 1 182 ? 19.234 22.5 18.562 1 92.75 182 ASP A O 1
ATOM 1386 N N . HIS A 1 183 ? 18.391 21.625 16.688 1 92.38 183 HIS A N 1
ATOM 1387 C CA . HIS A 1 183 ? 19.328 20.5 16.734 1 92.38 183 HIS A CA 1
ATOM 1388 C C . HIS A 1 183 ? 20.484 20.719 15.766 1 92.38 183 HIS A C 1
ATOM 1390 O O . HIS A 1 183 ? 21.234 19.781 15.469 1 92.38 183 HIS A O 1
ATOM 1396 N N . GLY A 1 184 ? 20.578 21.938 15.18 1 88.38 184 GLY A N 1
ATOM 1397 C CA . GLY A 1 184 ? 21.734 22.312 14.367 1 88.38 184 GLY A CA 1
ATOM 1398 C C . GLY A 1 184 ? 21.734 21.656 13 1 88.38 184 GLY A C 1
ATOM 1399 O O . GLY A 1 184 ? 22.797 21.391 12.438 1 88.38 184 GLY A O 1
ATOM 1400 N N . ARG A 1 185 ? 20.5 21.281 12.531 1 84 185 ARG A N 1
ATOM 1401 C CA . ARG A 1 185 ? 20.406 20.594 11.25 1 84 185 ARG A CA 1
ATOM 1402 C C . ARG A 1 185 ? 20.094 21.562 10.125 1 84 185 ARG A C 1
ATOM 1404 O O . ARG A 1 185 ? 19.906 21.156 8.977 1 84 185 ARG A O 1
ATOM 1411 N N . LEU A 1 186 ? 19.938 22.781 10.477 1 80.38 186 LEU A N 1
ATOM 1412 C CA . LEU A 1 186 ? 19.703 23.812 9.477 1 80.38 186 LEU A CA 1
ATOM 1413 C C . LEU A 1 186 ? 20.906 24.734 9.344 1 80.38 186 LEU A C 1
ATOM 1415 O O . LEU A 1 186 ? 21.578 25.031 10.336 1 80.38 186 LEU A O 1
ATOM 1419 N N . ASP A 1 187 ? 21.516 24.891 8.102 1 64.75 187 ASP A N 1
ATOM 1420 C CA . ASP A 1 187 ? 22.578 25.875 7.938 1 64.75 187 ASP A CA 1
ATOM 1421 C C . ASP A 1 187 ? 22.016 27.297 7.938 1 64.75 187 ASP A C 1
ATOM 1423 O O . ASP A 1 187 ? 20.891 27.516 7.484 1 64.75 187 ASP A O 1
ATOM 1427 N N . MET B 1 1 ? 1.51 -26.844 11.055 1 44.81 1 MET B N 1
ATOM 1428 C CA . MET B 1 1 ? 0.516 -27.391 10.133 1 44.81 1 MET B CA 1
ATOM 1429 C C . MET B 1 1 ? 1.122 -27.641 8.758 1 44.81 1 MET B C 1
ATOM 1431 O O . MET B 1 1 ? 2.029 -26.906 8.336 1 44.81 1 MET B O 1
ATOM 1435 N N . SER B 1 2 ? 0.848 -28.688 8.094 1 57 2 SER B N 1
ATOM 1436 C CA . SER B 1 2 ? 1.429 -28.969 6.785 1 57 2 SER B CA 1
ATOM 1437 C C . SER B 1 2 ? 1.117 -27.844 5.793 1 57 2 SER B C 1
ATOM 1439 O O . SER B 1 2 ? 0.102 -27.156 5.926 1 57 2 SER B O 1
ATOM 1441 N N . SER B 1 3 ? 2.088 -27.438 5.062 1 69.25 3 SER B N 1
ATOM 1442 C CA . SER B 1 3 ? 1.94 -26.453 3.996 1 69.25 3 SER B CA 1
ATOM 1443 C C . SER B 1 3 ? 0.619 -26.641 3.258 1 69.25 3 SER B C 1
ATOM 1445 O O . SER B 1 3 ? -0.043 -25.656 2.912 1 69.25 3 SER B O 1
ATOM 1447 N N . SER B 1 4 ? 0.202 -27.844 3.311 1 77.19 4 SER B N 1
ATOM 1448 C CA . SER B 1 4 ? -1.032 -28.125 2.586 1 77.19 4 SER B CA 1
ATOM 1449 C C . SER B 1 4 ? -2.252 -27.641 3.355 1 77.19 4 SER B C 1
ATOM 1451 O O . SER B 1 4 ? -3.184 -27.078 2.768 1 77.19 4 SER B O 1
ATOM 1453 N N . LYS B 1 5 ? -2.244 -27.812 4.668 1 85.31 5 LYS B N 1
ATOM 1454 C CA . LYS B 1 5 ? -3.375 -27.391 5.488 1 85.31 5 LYS B CA 1
ATOM 1455 C C . LYS B 1 5 ? -3.512 -25.875 5.5 1 85.31 5 LYS B C 1
ATOM 1457 O O . LYS B 1 5 ? -4.625 -25.344 5.516 1 85.31 5 LYS B O 1
ATOM 1462 N N . LEU B 1 6 ? -2.311 -25.281 5.398 1 89.69 6 LEU B N 1
ATOM 1463 C CA . LEU B 1 6 ? -2.314 -23.828 5.395 1 89.69 6 LEU B CA 1
ATOM 1464 C C . LEU B 1 6 ? -2.91 -23.297 4.094 1 89.69 6 LEU B C 1
ATOM 1466 O O . LEU B 1 6 ? -3.711 -22.359 4.117 1 89.69 6 LEU B O 1
ATOM 1470 N N . VAL B 1 7 ? -2.58 -23.922 3.076 1 92.69 7 VAL B N 1
ATOM 1471 C CA . VAL B 1 7 ? -3.078 -23.5 1.77 1 92.69 7 VAL B CA 1
ATOM 1472 C C . VAL B 1 7 ? -4.586 -23.734 1.694 1 92.69 7 VAL B C 1
ATOM 1474 O O . VAL B 1 7 ? -5.324 -22.875 1.206 1 92.69 7 VAL B O 1
ATOM 1477 N N . GLU B 1 8 ? -4.996 -24.844 2.203 1 94.94 8 GLU B N 1
ATOM 1478 C CA . GLU B 1 8 ? -6.422 -25.156 2.23 1 94.94 8 GLU B CA 1
ATOM 1479 C C . GLU B 1 8 ? -7.199 -24.109 3.023 1 94.94 8 GLU B C 1
ATOM 1481 O O . GLU B 1 8 ? -8.25 -23.656 2.58 1 94.94 8 GLU B O 1
ATOM 1486 N N . SER B 1 9 ? -6.691 -23.828 4.145 1 95.94 9 SER B N 1
ATOM 1487 C CA . SER B 1 9 ? -7.328 -22.828 4.992 1 95.94 9 SER B CA 1
ATOM 1488 C C . SER B 1 9 ? -7.422 -21.484 4.281 1 95.94 9 SER B C 1
ATOM 1490 O O . SER B 1 9 ? -8.453 -20.812 4.34 1 95.94 9 SER B O 1
ATOM 1492 N N . LEU B 1 10 ? -6.34 -21.078 3.631 1 96.31 10 LEU B N 1
ATOM 1493 C CA . LEU B 1 10 ? -6.312 -19.812 2.908 1 96.31 10 LEU B CA 1
ATOM 1494 C C . LEU B 1 10 ? -7.352 -19.797 1.792 1 96.31 10 LEU B C 1
ATOM 1496 O O . LEU B 1 10 ? -8.07 -18.812 1.617 1 96.31 10 LEU B O 1
ATOM 1500 N N . VAL B 1 11 ? -7.43 -20.891 1.094 1 95.81 11 VAL B N 1
ATOM 1501 C CA . VAL B 1 11 ? -8.367 -21 -0.02 1 95.81 11 VAL B CA 1
ATOM 1502 C C . VAL B 1 11 ? -9.797 -20.859 0.491 1 95.81 11 VAL B C 1
ATOM 1504 O O . VAL B 1 11 ? -10.602 -20.141 -0.094 1 95.81 11 VAL B O 1
ATOM 1507 N N . LEU B 1 12 ? -10.094 -21.516 1.564 1 96.69 12 LEU B N 1
ATOM 1508 C CA . LEU B 1 12 ? -11.438 -21.469 2.133 1 96.69 12 LEU B CA 1
ATOM 1509 C C . LEU B 1 12 ? -11.773 -20.062 2.631 1 96.69 12 LEU B C 1
ATOM 1511 O O . LEU B 1 12 ? -12.891 -19.594 2.451 1 96.69 12 LEU B O 1
ATOM 1515 N N . GLN B 1 13 ? -10.828 -19.422 3.229 1 97.31 13 GLN B N 1
ATOM 1516 C CA . GLN B 1 13 ? -11.047 -18.047 3.695 1 97.31 13 GLN B CA 1
ATOM 1517 C C . GLN B 1 13 ? -11.305 -17.109 2.525 1 97.31 13 GLN B C 1
ATOM 1519 O O . GLN B 1 13 ? -12.18 -16.234 2.598 1 97.31 13 GLN B O 1
ATOM 1524 N N . LEU B 1 14 ? -10.516 -17.266 1.487 1 97.38 14 LEU B N 1
ATOM 1525 C CA . LEU B 1 14 ? -10.703 -16.453 0.296 1 97.38 14 LEU B CA 1
ATOM 1526 C C . LEU B 1 14 ? -12.094 -16.656 -0.293 1 97.38 14 LEU B C 1
ATOM 1528 O O . LEU B 1 14 ? -12.727 -15.695 -0.751 1 97.38 14 LEU B O 1
ATOM 1532 N N . HIS B 1 15 ? -12.531 -17.844 -0.287 1 96.25 15 HIS B N 1
ATOM 1533 C CA . HIS B 1 15 ? -13.883 -18.141 -0.753 1 96.25 15 HIS B CA 1
ATOM 1534 C C . HIS B 1 15 ? -14.93 -17.516 0.158 1 96.25 15 HIS B C 1
ATOM 1536 O O . HIS B 1 15 ? -15.922 -16.953 -0.321 1 96.25 15 HIS B O 1
ATOM 1542 N N . ASP B 1 16 ? -14.75 -17.594 1.441 1 96.38 16 ASP B N 1
ATOM 1543 C CA . ASP B 1 16 ? -15.695 -17.094 2.434 1 96.38 16 ASP B CA 1
ATOM 1544 C C . ASP B 1 16 ? -15.922 -15.594 2.256 1 96.38 16 ASP B C 1
ATOM 1546 O O . ASP B 1 16 ? -17.031 -15.102 2.465 1 96.38 16 ASP B O 1
ATOM 1550 N N . ILE B 1 17 ? -14.891 -14.891 1.847 1 95.94 17 ILE B N 1
ATOM 1551 C CA . ILE B 1 17 ? -15.031 -13.438 1.729 1 95.94 17 ILE B CA 1
ATOM 1552 C C . ILE B 1 17 ? -15.383 -13.07 0.289 1 95.94 17 ILE B C 1
ATOM 1554 O O . ILE B 1 17 ? -15.344 -11.898 -0.084 1 95.94 17 ILE B O 1
ATOM 1558 N N . SER B 1 18 ? -15.547 -14.07 -0.583 1 94.31 18 SER B N 1
ATOM 1559 C CA . SER B 1 18 ? -15.977 -13.914 -1.97 1 94.31 18 SER B CA 1
ATOM 1560 C C . SER B 1 18 ? -14.859 -13.336 -2.832 1 94.31 18 SER B C 1
ATOM 1562 O O . SER B 1 18 ? -15.125 -12.711 -3.863 1 94.31 18 SER B O 1
ATOM 1564 N N . ALA B 1 19 ? -13.609 -13.477 -2.342 1 94.88 19 ALA B N 1
ATOM 1565 C CA . ALA B 1 19 ? -12.477 -13.117 -3.188 1 94.88 19 ALA B CA 1
ATOM 1566 C C . ALA B 1 19 ? -12.32 -14.109 -4.34 1 94.88 19 ALA B C 1
ATOM 1568 O O . ALA B 1 19 ? -11.812 -13.75 -5.406 1 94.88 19 ALA B O 1
ATOM 1569 N N . VAL B 1 20 ? -12.758 -15.289 -4.09 1 92.75 20 VAL B N 1
ATOM 1570 C CA . VAL B 1 20 ? -12.859 -16.328 -5.109 1 92.75 20 VAL B CA 1
ATOM 1571 C C . VAL B 1 20 ? -14.289 -16.844 -5.184 1 92.75 20 VAL B C 1
ATOM 1573 O O . VAL B 1 20 ? -14.844 -17.312 -4.18 1 92.75 20 VAL B O 1
ATOM 1576 N N . LYS B 1 21 ? -14.82 -16.656 -6.328 1 89.69 21 LYS B N 1
ATOM 1577 C CA . LYS B 1 21 ? -16.203 -17.078 -6.539 1 89.69 21 LYS B CA 1
ATOM 1578 C C . LYS B 1 21 ? -16.328 -17.984 -7.77 1 89.69 21 LYS B C 1
ATOM 1580 O O . LYS B 1 21 ? -15.578 -17.812 -8.742 1 89.69 21 LYS B O 1
ATOM 1585 N N . PHE B 1 22 ? -17.219 -18.906 -7.664 1 85.62 22 PHE B N 1
ATOM 1586 C CA . PHE B 1 22 ? -17.5 -19.781 -8.797 1 85.62 22 PHE B CA 1
ATOM 1587 C C . PHE B 1 22 ? -18.891 -19.5 -9.352 1 85.62 22 PHE B C 1
ATOM 1589 O O . PHE B 1 22 ? -19.828 -19.219 -8.602 1 85.62 22 PHE B O 1
ATOM 1596 N N . GLY B 1 23 ? -19 -19.531 -10.617 1 83.19 23 GLY B N 1
ATOM 1597 C CA . GLY B 1 23 ? -20.234 -19.266 -11.344 1 83.19 23 GLY B CA 1
ATOM 1598 C C . GLY B 1 23 ? -20.016 -19.047 -12.828 1 83.19 23 GLY B C 1
ATOM 1599 O O . GLY B 1 23 ? -19.188 -19.719 -13.453 1 83.19 23 GLY B O 1
ATOM 1600 N N . ASN B 1 24 ? -20.891 -18.328 -13.398 1 84.06 24 ASN B N 1
ATOM 1601 C CA . ASN B 1 24 ? -20.75 -17.922 -14.797 1 84.06 24 ASN B CA 1
ATOM 1602 C C . ASN B 1 24 ? -20.453 -16.438 -14.922 1 84.06 24 ASN B C 1
ATOM 1604 O O . ASN B 1 24 ? -21.375 -15.609 -14.891 1 84.06 24 ASN B O 1
ATOM 1608 N N . PHE B 1 25 ? -19.156 -16.156 -15.109 1 84.06 25 PHE B N 1
ATOM 1609 C CA . PHE B 1 25 ? -18.734 -14.758 -15.148 1 84.06 25 PHE B CA 1
ATOM 1610 C C . PHE B 1 25 ? -18.219 -14.383 -16.531 1 84.06 25 PHE B C 1
ATOM 1612 O O . PHE B 1 25 ? -17.562 -15.188 -17.203 1 84.06 25 PHE B O 1
ATOM 1619 N N . LYS B 1 26 ? -18.688 -13.273 -16.938 1 79.44 26 LYS B N 1
ATOM 1620 C CA . LYS B 1 26 ? -18.219 -12.773 -18.234 1 79.44 26 LYS B CA 1
ATOM 1621 C C . LYS B 1 26 ? -16.953 -11.938 -18.062 1 79.44 26 LYS B C 1
ATOM 1623 O O . LYS B 1 26 ? -16.938 -10.977 -17.297 1 79.44 26 LYS B O 1
ATOM 1628 N N . LEU B 1 27 ? -15.891 -12.398 -18.766 1 67.75 27 LEU B N 1
ATOM 1629 C CA . LEU B 1 27 ? -14.648 -11.633 -18.766 1 67.75 27 LEU B CA 1
ATOM 1630 C C . LEU B 1 27 ? -14.727 -10.492 -19.766 1 67.75 27 LEU B C 1
ATOM 1632 O O . LEU B 1 27 ? -15.641 -10.438 -20.594 1 67.75 27 LEU B O 1
ATOM 1636 N N . LYS B 1 28 ? -13.781 -9.484 -19.562 1 62.75 28 LYS B N 1
ATOM 1637 C CA . LYS B 1 28 ? -13.734 -8.352 -20.484 1 62.75 28 LYS B CA 1
ATOM 1638 C C . LYS B 1 28 ? -13.664 -8.82 -21.922 1 62.75 28 LYS B C 1
ATOM 1640 O O . LYS B 1 28 ? -14.18 -8.148 -22.828 1 62.75 28 LYS B O 1
ATOM 1645 N N . SER B 1 29 ? -13.062 -9.883 -22.094 1 63.81 29 SER B N 1
ATOM 1646 C CA . SER B 1 29 ? -12.891 -10.461 -23.422 1 63.81 29 SER B CA 1
ATOM 1647 C C . SER B 1 29 ? -14.211 -10.984 -23.984 1 63.81 29 SER B C 1
ATOM 1649 O O . SER B 1 29 ? -14.297 -11.32 -25.156 1 63.81 29 SER B O 1
ATOM 1651 N N . GLY B 1 30 ? -15.25 -11.047 -23.172 1 70.88 30 GLY B N 1
ATOM 1652 C CA . GLY B 1 30 ? -16.5 -11.664 -23.562 1 70.88 30 GLY B CA 1
ATOM 1653 C C . GLY B 1 30 ? -16.578 -13.141 -23.25 1 70.88 30 GLY B C 1
ATOM 1654 O O . GLY B 1 30 ? -17.641 -13.75 -23.344 1 70.88 30 GLY B O 1
ATOM 1655 N N . ILE B 1 31 ? -15.398 -13.633 -22.906 1 74.38 31 ILE B N 1
ATOM 1656 C CA . ILE B 1 31 ? -15.312 -15.055 -22.578 1 74.38 31 ILE B CA 1
ATOM 1657 C C . ILE B 1 31 ? -15.922 -15.297 -21.188 1 74.38 31 ILE B C 1
ATOM 1659 O O . ILE B 1 31 ? -15.734 -14.5 -20.281 1 74.38 31 ILE B O 1
ATOM 1663 N N . SER B 1 32 ? -16.703 -16.406 -21.125 1 81.69 32 SER B N 1
ATOM 1664 C CA . SER B 1 32 ? -17.25 -16.797 -19.828 1 81.69 32 SER B CA 1
ATOM 1665 C C . SER B 1 32 ? -16.25 -17.609 -19.016 1 81.69 32 SER B C 1
ATOM 1667 O O . SER B 1 32 ? -15.555 -18.469 -19.562 1 81.69 32 SER B O 1
ATOM 1669 N N . SER B 1 33 ? -16.109 -17.219 -17.797 1 78.56 33 SER B N 1
ATOM 1670 C CA . SER B 1 33 ? -15.234 -17.938 -16.875 1 78.56 33 SER B CA 1
ATOM 1671 C C . SER B 1 33 ? -16.016 -18.484 -15.688 1 78.56 33 SER B C 1
ATOM 1673 O O . SER B 1 33 ? -16.906 -17.828 -15.164 1 78.56 33 SER B O 1
ATOM 1675 N N . PRO B 1 34 ? -15.742 -19.719 -15.422 1 82.69 34 PRO B N 1
ATOM 1676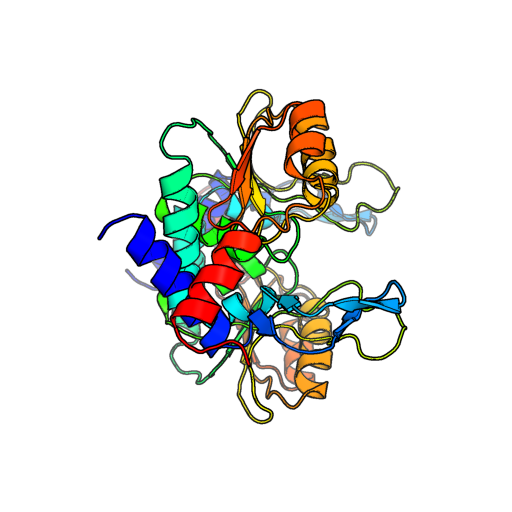 C CA . PRO B 1 34 ? -16.438 -20.297 -14.273 1 82.69 34 PRO B CA 1
ATOM 1677 C C . PRO B 1 34 ? -15.906 -19.781 -12.938 1 82.69 34 PRO B C 1
ATOM 1679 O O . PRO B 1 34 ? -16.469 -20.109 -11.883 1 82.69 34 PRO B O 1
ATOM 1682 N N . ILE B 1 35 ? -14.828 -19.016 -12.961 1 85.5 35 ILE B N 1
ATOM 1683 C CA . ILE B 1 35 ? -14.219 -18.562 -11.711 1 85.5 35 ILE B CA 1
ATOM 1684 C C . ILE B 1 35 ? -13.922 -17.062 -11.797 1 85.5 35 ILE B C 1
ATOM 1686 O O . ILE B 1 35 ? -13.492 -16.562 -12.836 1 85.5 35 ILE B O 1
ATOM 1690 N N . TYR B 1 36 ? -14.273 -16.406 -10.75 1 88.94 36 TYR B N 1
ATOM 1691 C CA . TYR B 1 36 ? -13.977 -14.984 -10.594 1 88.94 36 TYR B CA 1
ATOM 1692 C C . TYR B 1 36 ? -13.086 -14.742 -9.383 1 88.94 36 TYR B C 1
ATOM 1694 O O . TYR B 1 36 ? -13.352 -15.273 -8.297 1 88.94 36 TYR B O 1
ATOM 1702 N N . ILE B 1 37 ? -11.992 -14.023 -9.625 1 91.75 37 ILE B N 1
ATOM 1703 C CA . ILE B 1 37 ? -11.047 -13.766 -8.547 1 91.75 37 ILE B CA 1
ATOM 1704 C C . ILE B 1 37 ? -10.836 -12.266 -8.383 1 91.75 37 ILE B C 1
ATOM 1706 O O . ILE B 1 37 ? -10.477 -11.578 -9.336 1 91.75 37 ILE B O 1
ATOM 1710 N N . ASP B 1 38 ? -11.141 -11.742 -7.207 1 91.31 38 ASP B N 1
ATOM 1711 C CA . ASP B 1 38 ? -10.859 -10.359 -6.832 1 91.31 38 ASP B CA 1
ATOM 1712 C C . ASP B 1 38 ? -10.094 -10.289 -5.516 1 91.31 38 ASP B C 1
ATOM 1714 O O . ASP B 1 38 ? -10.695 -10.148 -4.445 1 91.31 38 ASP B O 1
ATOM 1718 N N . LEU B 1 39 ? -8.789 -10.297 -5.633 1 94.31 39 LEU B N 1
ATOM 1719 C CA . LEU B 1 39 ? -7.957 -10.344 -4.434 1 94.31 39 LEU B CA 1
ATOM 1720 C C . LEU B 1 39 ? -7.828 -8.961 -3.805 1 94.31 39 LEU B C 1
ATOM 1722 O O . LEU B 1 39 ? -7.25 -8.82 -2.727 1 94.31 39 LEU B O 1
ATOM 1726 N N . ARG B 1 40 ? -8.445 -7.918 -4.355 1 92.44 40 ARG B N 1
ATOM 1727 C CA . ARG B 1 40 ? -8.438 -6.586 -3.764 1 92.44 40 ARG B CA 1
ATOM 1728 C C . ARG B 1 40 ? -9.258 -6.551 -2.477 1 92.44 40 ARG B C 1
ATOM 1730 O O . ARG B 1 40 ? -9.078 -5.66 -1.644 1 92.44 40 ARG B O 1
ATOM 1737 N N . LEU B 1 41 ? -10.016 -7.562 -2.283 1 96 41 LEU B N 1
ATOM 1738 C CA . LEU B 1 41 ? -10.859 -7.648 -1.098 1 96 41 LEU B CA 1
ATOM 1739 C C . LEU B 1 41 ? -10.031 -7.941 0.145 1 96 41 LEU B C 1
ATOM 1741 O O . LEU B 1 41 ? -10.453 -7.645 1.265 1 96 41 LEU B O 1
ATOM 1745 N N . ILE B 1 42 ? -8.883 -8.484 -0.044 1 97.25 42 ILE B N 1
ATOM 1746 C CA . ILE B 1 42 ? -8.133 -8.977 1.104 1 97.25 42 ILE B CA 1
ATOM 1747 C C . ILE B 1 42 ? -7.684 -7.805 1.975 1 97.25 42 ILE B C 1
ATOM 1749 O O . ILE B 1 42 ? -7.406 -7.98 3.164 1 97.25 42 ILE B O 1
ATOM 1753 N N . ILE B 1 43 ? -7.625 -6.602 1.47 1 97.38 43 ILE B N 1
ATOM 1754 C CA . ILE B 1 43 ? -7.141 -5.449 2.223 1 97.38 43 ILE B CA 1
ATOM 1755 C C . ILE B 1 43 ? -8.141 -5.098 3.326 1 97.38 43 ILE B C 1
ATOM 1757 O O . ILE B 1 43 ? -7.797 -4.391 4.277 1 97.38 43 ILE B O 1
ATOM 1761 N N . SER B 1 44 ? -9.336 -5.605 3.215 1 98.44 44 SER B N 1
ATOM 1762 C CA . SER B 1 44 ? -10.367 -5.336 4.203 1 98.44 44 SER B CA 1
ATOM 1763 C C . SER B 1 44 ? -10.367 -6.387 5.312 1 98.44 44 SER B C 1
ATOM 1765 O O . SER B 1 44 ? -11.195 -6.34 6.223 1 98.44 44 SER B O 1
ATOM 1767 N N . TYR B 1 45 ? -9.469 -7.301 5.242 1 98.38 45 TYR B N 1
ATOM 1768 C CA . TYR B 1 45 ? -9.32 -8.367 6.227 1 98.38 45 TYR B CA 1
ATOM 1769 C C . TYR B 1 45 ? -7.879 -8.477 6.699 1 98.38 45 TYR B C 1
ATOM 1771 O O . TYR B 1 45 ? -7.129 -9.344 6.238 1 98.38 45 TYR B O 1
ATOM 1779 N N . PRO B 1 46 ? -7.547 -7.652 7.688 1 98.06 46 PRO B N 1
ATOM 1780 C CA . PRO B 1 46 ? -6.156 -7.508 8.117 1 98.06 46 PRO B CA 1
ATOM 1781 C C . PRO B 1 46 ? -5.523 -8.836 8.531 1 98.06 46 PRO B C 1
ATOM 1783 O O . PRO B 1 46 ? -4.367 -9.109 8.188 1 98.06 46 PRO B O 1
ATOM 1786 N N . SER B 1 47 ? -6.258 -9.672 9.227 1 97.5 47 SER B N 1
ATOM 1787 C CA . SER B 1 47 ? -5.723 -10.961 9.656 1 97.5 47 SER B CA 1
ATOM 1788 C C . SER B 1 47 ? -5.395 -11.852 8.461 1 97.5 47 SER B C 1
ATOM 1790 O O . SER B 1 47 ? -4.348 -12.5 8.43 1 97.5 47 SER B O 1
ATOM 1792 N N . LEU B 1 48 ? -6.281 -11.906 7.492 1 97.69 48 LEU B N 1
ATOM 1793 C CA . LEU B 1 48 ? -6.055 -12.68 6.281 1 97.69 48 LEU B CA 1
ATOM 1794 C C . LEU B 1 48 ? -4.879 -12.125 5.484 1 97.69 48 LEU B C 1
ATOM 1796 O O . LEU B 1 48 ? -4.043 -12.883 4.988 1 97.69 48 LEU B O 1
ATOM 1800 N N . LEU B 1 49 ? -4.844 -10.789 5.375 1 97.81 49 LEU B N 1
ATOM 1801 C CA . LEU B 1 49 ? -3.738 -10.125 4.695 1 97.81 49 LEU B CA 1
ATOM 1802 C C . LEU B 1 49 ? -2.404 -10.508 5.328 1 97.81 49 LEU B C 1
ATOM 1804 O O . LEU B 1 49 ? -1.439 -10.805 4.617 1 97.81 49 LEU B O 1
ATOM 1808 N N . GLN B 1 50 ? -2.355 -10.523 6.594 1 96.81 50 GLN B N 1
ATOM 1809 C CA . GLN B 1 50 ? -1.151 -10.906 7.324 1 96.81 50 GLN B CA 1
ATOM 1810 C C . GLN B 1 50 ? -0.788 -12.367 7.066 1 96.81 50 GLN B C 1
ATOM 1812 O O . GLN B 1 50 ? 0.379 -12.688 6.84 1 96.81 50 GLN B O 1
ATOM 1817 N N . GLN B 1 51 ? -1.75 -13.234 7.094 1 96.81 51 GLN B N 1
ATOM 1818 C CA . GLN B 1 51 ? -1.524 -14.656 6.844 1 96.81 51 GLN B CA 1
ATOM 1819 C C . GLN B 1 51 ? -0.978 -14.883 5.438 1 96.81 51 GLN B C 1
ATOM 1821 O O . GLN B 1 51 ? -0.038 -15.656 5.25 1 96.81 51 GLN B O 1
ATOM 1826 N N . ILE B 1 52 ? -1.576 -14.203 4.523 1 97 52 ILE B N 1
ATOM 1827 C CA . ILE B 1 52 ? -1.146 -14.32 3.135 1 97 52 ILE B CA 1
ATOM 1828 C C . ILE B 1 52 ? 0.304 -13.867 3.004 1 97 52 ILE B C 1
ATOM 1830 O O . ILE B 1 52 ? 1.13 -14.562 2.406 1 97 52 ILE B O 1
ATOM 1834 N N . SER B 1 53 ? 0.637 -12.727 3.557 1 97.12 53 SER B N 1
ATOM 1835 C CA . SER B 1 53 ? 1.98 -12.164 3.463 1 97.12 53 SER B CA 1
ATOM 1836 C C . SER B 1 53 ? 3.014 -13.102 4.09 1 97.12 53 SER B C 1
ATOM 1838 O O . SER B 1 53 ? 4.102 -13.289 3.539 1 97.12 53 SER B O 1
ATOM 1840 N N . GLN B 1 54 ? 2.652 -13.703 5.211 1 95.62 54 GLN B N 1
ATOM 1841 C CA . GLN B 1 54 ? 3.549 -14.633 5.883 1 95.62 54 GLN B CA 1
ATOM 1842 C C . GLN B 1 54 ? 3.773 -15.883 5.035 1 95.62 54 GLN B C 1
ATOM 1844 O O . GLN B 1 54 ? 4.891 -16.406 4.973 1 95.62 54 GLN B O 1
ATOM 1849 N N . THR B 1 55 ? 2.742 -16.359 4.445 1 96.38 55 THR B N 1
ATOM 1850 C CA . THR B 1 55 ? 2.842 -17.547 3.596 1 96.38 55 THR B CA 1
ATOM 1851 C C . THR B 1 55 ? 3.727 -17.266 2.385 1 96.38 55 THR B C 1
ATOM 1853 O O . THR B 1 55 ? 4.547 -18.109 2.004 1 96.38 55 THR B O 1
ATOM 1856 N N . LEU B 1 56 ? 3.535 -16.078 1.792 1 96.19 56 LEU B N 1
ATOM 1857 C CA . LEU B 1 56 ? 4.352 -15.695 0.646 1 96.19 56 LEU B CA 1
ATOM 1858 C C . LEU B 1 56 ? 5.832 -15.68 1.014 1 96.19 56 LEU B C 1
ATOM 1860 O O . LEU B 1 56 ? 6.66 -16.25 0.302 1 96.19 56 LEU B O 1
ATOM 1864 N N . ILE B 1 57 ? 6.172 -15.094 2.096 1 93.88 57 ILE B N 1
ATOM 1865 C CA . ILE B 1 57 ? 7.566 -14.945 2.5 1 93.88 57 ILE B CA 1
ATOM 1866 C C . ILE B 1 57 ? 8.164 -16.328 2.803 1 93.88 57 ILE B C 1
ATOM 1868 O O . ILE B 1 57 ? 9.32 -16.594 2.475 1 93.88 57 ILE B O 1
ATOM 1872 N N . SER B 1 58 ? 7.379 -17.172 3.467 1 94.69 58 SER B N 1
ATOM 1873 C CA . SER B 1 58 ? 7.844 -18.516 3.799 1 94.69 58 SER B CA 1
ATOM 1874 C C . SER B 1 58 ? 8.164 -19.312 2.541 1 94.69 58 SER B C 1
ATOM 1876 O O . SER B 1 58 ? 9.07 -20.156 2.543 1 94.69 58 SER B O 1
ATOM 1878 N N . SER B 1 59 ? 7.473 -19.016 1.497 1 93.88 59 SER B N 1
ATOM 1879 C CA . SER B 1 59 ? 7.637 -19.766 0.257 1 93.88 59 SER B CA 1
ATOM 1880 C C . SER B 1 59 ? 8.938 -19.391 -0.45 1 93.88 59 SER B C 1
ATOM 1882 O O . SER B 1 59 ? 9.391 -20.094 -1.343 1 93.88 59 SER B O 1
ATOM 1884 N N . VAL B 1 60 ? 9.492 -18.266 -0.06 1 94.88 60 VAL B N 1
ATOM 1885 C CA . VAL B 1 60 ? 10.727 -17.828 -0.696 1 94.88 60 VAL B CA 1
ATOM 1886 C C . VAL B 1 60 ? 11.844 -17.734 0.345 1 94.88 60 VAL B C 1
ATOM 1888 O O . VAL B 1 60 ? 12.758 -16.922 0.213 1 94.88 60 VAL B O 1
ATOM 1891 N N . SER B 1 61 ? 11.789 -18.469 1.362 1 91.12 61 SER B N 1
ATOM 1892 C CA . SER B 1 61 ? 12.742 -18.438 2.465 1 91.12 61 SER B CA 1
ATOM 1893 C C . SER B 1 61 ? 14.148 -18.797 1.997 1 91.12 61 SER B C 1
ATOM 1895 O O . SER B 1 61 ? 15.141 -18.422 2.619 1 91.12 61 SER B O 1
ATOM 1897 N N . SER B 1 62 ? 14.242 -19.484 0.866 1 92.06 62 SER B N 1
ATOM 1898 C CA . SER B 1 62 ? 15.547 -19.906 0.358 1 92.06 62 SER B CA 1
ATOM 1899 C C . SER B 1 62 ? 16.125 -18.891 -0.615 1 92.06 62 SER B C 1
ATOM 1901 O O . SER B 1 62 ? 17.234 -19.062 -1.106 1 92.06 62 SER B O 1
ATOM 1903 N N . THR B 1 63 ? 15.375 -17.906 -0.894 1 92.88 63 THR B N 1
ATOM 1904 C CA . THR B 1 63 ? 15.797 -16.875 -1.821 1 92.88 63 THR B CA 1
ATOM 1905 C C . THR B 1 63 ? 16.328 -15.656 -1.062 1 92.88 63 THR B C 1
ATOM 1907 O O . THR B 1 63 ? 15.773 -15.266 -0.033 1 92.88 63 THR B O 1
ATOM 1910 N N . SER B 1 64 ? 17.406 -15.117 -1.544 1 93.5 64 SER B N 1
ATOM 1911 C CA . SER B 1 64 ? 17.984 -13.93 -0.925 1 93.5 64 SER B CA 1
ATOM 1912 C C . SER B 1 64 ? 17.578 -12.664 -1.681 1 93.5 64 SER B C 1
ATOM 1914 O O . SER B 1 64 ? 17.656 -12.617 -2.91 1 93.5 64 SER B O 1
ATOM 1916 N N . PHE B 1 65 ? 17.188 -11.742 -1.014 1 96.81 65 PHE B N 1
ATOM 1917 C CA . PHE B 1 65 ? 16.828 -10.43 -1.563 1 96.81 65 PHE B CA 1
ATOM 1918 C C . PHE B 1 65 ? 17 -9.344 -0.511 1 96.81 65 PHE B C 1
ATOM 1920 O O . PHE B 1 65 ? 16.844 -9.602 0.685 1 96.81 65 PHE B O 1
ATOM 1927 N N . GLU B 1 66 ? 17.219 -8.141 -0.948 1 98.31 66 GLU B N 1
ATOM 1928 C CA . GLU B 1 66 ? 17.5 -7.012 -0.061 1 98.31 66 GLU B CA 1
ATOM 1929 C C . GLU B 1 66 ? 16.344 -6.016 -0.047 1 98.31 66 GLU B C 1
ATOM 1931 O O . GLU B 1 66 ? 16.25 -5.172 0.846 1 98.31 66 GLU B O 1
ATOM 1936 N N . LEU B 1 67 ? 15.492 -6.09 -1.12 1 98.69 67 LEU B N 1
ATOM 1937 C CA . LEU B 1 67 ? 14.344 -5.207 -1.297 1 98.69 67 LEU B CA 1
ATOM 1938 C C . LEU B 1 67 ? 13.102 -6 -1.688 1 98.69 67 LEU B C 1
ATOM 1940 O O . LEU B 1 67 ? 13.211 -7.113 -2.211 1 98.69 67 LEU B O 1
ATOM 1944 N N . VAL B 1 68 ? 11.977 -5.465 -1.433 1 98.62 68 VAL B N 1
ATOM 1945 C CA . VAL B 1 68 ? 10.734 -6 -1.978 1 98.62 68 VAL B CA 1
ATOM 1946 C C . VAL B 1 68 ? 9.992 -4.902 -2.734 1 98.62 68 VAL B C 1
ATOM 1948 O O . VAL B 1 68 ? 10.125 -3.719 -2.418 1 98.62 68 VAL B O 1
ATOM 1951 N N . CYS B 1 69 ? 9.242 -5.297 -3.691 1 98.31 69 CYS B N 1
ATOM 1952 C CA . CYS B 1 69 ? 8.422 -4.395 -4.492 1 98.31 69 CYS B CA 1
ATOM 1953 C C . CYS B 1 69 ? 7.078 -5.031 -4.824 1 98.31 69 CYS B C 1
ATOM 1955 O O . CYS B 1 69 ? 7.023 -6.082 -5.465 1 98.31 69 CYS B O 1
ATOM 1957 N N . GLY B 1 70 ? 6.066 -4.379 -4.422 1 97.44 70 GLY B N 1
ATOM 1958 C CA . GLY B 1 70 ? 4.738 -4.828 -4.816 1 97.44 70 GLY B CA 1
ATOM 1959 C C . GLY B 1 70 ? 4.305 -4.297 -6.168 1 97.44 70 GLY B C 1
ATOM 1960 O O . GLY B 1 70 ? 4.496 -3.115 -6.465 1 97.44 70 GLY B O 1
ATOM 1961 N N . VAL B 1 71 ? 3.73 -5.16 -6.941 1 95.44 71 VAL B N 1
ATOM 1962 C CA . VAL B 1 71 ? 3.158 -4.715 -8.203 1 95.44 71 VAL B CA 1
ATOM 1963 C C . VAL B 1 71 ? 2.016 -3.738 -7.941 1 95.44 71 VAL B C 1
ATOM 1965 O O . VAL B 1 71 ? 1.113 -4.027 -7.152 1 95.44 71 VAL B O 1
ATOM 1968 N N . PRO B 1 72 ? 2.002 -2.598 -8.523 1 87.19 72 PRO B N 1
ATOM 1969 C CA . PRO B 1 72 ? 0.979 -1.583 -8.266 1 87.19 72 PRO B CA 1
ATOM 1970 C C . PRO B 1 72 ? -0.407 -2.006 -8.742 1 87.19 72 PRO B C 1
ATOM 1972 O O . PRO B 1 72 ? -0.534 -2.623 -9.805 1 87.19 72 PRO B O 1
ATOM 1975 N N . TYR B 1 73 ? -1.382 -1.821 -7.891 1 78.06 73 TYR B N 1
ATOM 1976 C CA . TYR B 1 73 ? -1.292 -1.325 -6.523 1 78.06 73 TYR B CA 1
ATOM 1977 C C . TYR B 1 73 ? -1.868 -2.336 -5.535 1 78.06 73 TYR B C 1
ATOM 1979 O O . TYR B 1 73 ? -1.851 -2.109 -4.324 1 78.06 73 TYR B O 1
ATOM 1987 N N . THR B 1 74 ? -2.305 -3.463 -6.188 1 82.69 74 THR B N 1
ATOM 1988 C CA . THR B 1 74 ? -3.012 -4.418 -5.34 1 82.69 74 THR B CA 1
ATOM 1989 C C . THR B 1 74 ? -2.031 -5.203 -4.477 1 82.69 74 THR B C 1
ATOM 1991 O O . THR B 1 74 ? -2.395 -5.695 -3.406 1 82.69 74 THR B O 1
ATOM 1994 N N . ALA B 1 75 ? -0.834 -5.195 -4.875 1 94.5 75 ALA B N 1
ATOM 1995 C CA . ALA B 1 75 ? 0.147 -5.98 -4.133 1 94.5 75 ALA B CA 1
ATOM 1996 C C . ALA B 1 75 ? 0.935 -5.105 -3.164 1 94.5 75 ALA B C 1
ATOM 1998 O O . ALA B 1 75 ? 1.724 -5.609 -2.359 1 94.5 75 ALA B O 1
ATOM 1999 N N . LEU B 1 76 ? 0.668 -3.84 -3.154 1 94.75 76 LEU B N 1
ATOM 2000 C CA . LEU B 1 76 ? 1.405 -2.922 -2.291 1 94.75 76 LEU B CA 1
ATOM 2001 C C . LEU B 1 76 ? 1.134 -3.221 -0.821 1 94.75 76 LEU B C 1
ATOM 2003 O O . LEU B 1 76 ? 2.062 -3.27 -0.011 1 94.75 76 LEU B O 1
ATOM 2007 N N . PRO B 1 77 ? -0.074 -3.518 -0.439 1 97.19 77 PRO B N 1
ATOM 2008 C CA . PRO B 1 77 ? -0.318 -3.875 0.96 1 97.19 77 PRO B CA 1
ATOM 2009 C C . PRO B 1 77 ? 0.396 -5.16 1.373 1 97.19 77 PRO B C 1
ATOM 2011 O O . PRO B 1 77 ? 0.907 -5.254 2.492 1 97.19 77 PRO B O 1
ATOM 2014 N N . ILE B 1 78 ? 0.424 -6.102 0.468 1 97.94 78 ILE B N 1
ATOM 2015 C CA . ILE B 1 78 ? 1.116 -7.355 0.762 1 97.94 78 ILE B CA 1
ATOM 2016 C C . ILE B 1 78 ? 2.607 -7.086 0.948 1 97.94 78 ILE B C 1
ATOM 2018 O O . ILE B 1 78 ? 3.213 -7.555 1.917 1 97.94 78 ILE B O 1
ATOM 2022 N N . ALA B 1 79 ? 3.154 -6.32 0.043 1 98.06 79 ALA B N 1
ATOM 2023 C CA . ALA B 1 79 ? 4.57 -5.98 0.131 1 98.06 79 ALA B CA 1
ATOM 2024 C C . ALA B 1 79 ? 4.875 -5.23 1.425 1 98.06 79 ALA B C 1
ATOM 2026 O O . ALA B 1 79 ? 5.922 -5.445 2.043 1 98.06 79 ALA B O 1
ATOM 2027 N N . THR B 1 80 ? 3.979 -4.363 1.826 1 98.06 80 THR B N 1
ATOM 2028 C CA . THR B 1 80 ? 4.137 -3.621 3.072 1 98.06 80 THR B CA 1
ATOM 2029 C C . THR B 1 80 ? 4.176 -4.57 4.266 1 98.06 80 THR B C 1
ATOM 2031 O O . THR B 1 80 ? 5.039 -4.441 5.141 1 98.06 80 THR B O 1
ATOM 2034 N N . CYS B 1 81 ? 3.297 -5.52 4.25 1 97.88 81 CYS B N 1
ATOM 2035 C CA . CYS B 1 81 ? 3.268 -6.508 5.324 1 97.88 81 CYS B CA 1
ATOM 2036 C C . CYS B 1 81 ? 4.582 -7.277 5.391 1 97.88 81 CYS B C 1
ATOM 2038 O O . CYS B 1 81 ? 5.129 -7.484 6.477 1 97.88 81 CYS B O 1
ATOM 2040 N N . VAL B 1 82 ? 5.031 -7.668 4.258 1 97.44 82 VAL B N 1
ATOM 2041 C CA . VAL B 1 82 ? 6.277 -8.43 4.184 1 97.44 82 VAL B CA 1
ATOM 2042 C C . VAL B 1 82 ? 7.438 -7.566 4.68 1 97.44 82 VAL B C 1
ATOM 2044 O O . VAL B 1 82 ? 8.258 -8.023 5.473 1 97.44 82 VAL B O 1
ATOM 2047 N N . SER B 1 83 ? 7.5 -6.352 4.223 1 98.06 83 SER B N 1
ATOM 2048 C CA . SER B 1 83 ? 8.539 -5.41 4.633 1 98.06 83 SER B CA 1
ATOM 2049 C C . SER B 1 83 ? 8.578 -5.254 6.148 1 98.06 83 SER B C 1
ATOM 2051 O O . SER B 1 83 ? 9.641 -5.379 6.762 1 98.06 83 SER B O 1
ATOM 2053 N N . LEU B 1 84 ? 7.461 -5.082 6.707 1 96.94 84 LEU B N 1
ATOM 2054 C CA . LEU B 1 84 ? 7.359 -4.883 8.148 1 96.94 84 LEU B CA 1
ATOM 2055 C C . LEU B 1 84 ? 7.754 -6.145 8.906 1 96.94 84 LEU B C 1
ATOM 2057 O O . LEU B 1 84 ? 8.531 -6.086 9.859 1 96.94 84 LEU B O 1
ATOM 2061 N N . ALA B 1 85 ? 7.277 -7.258 8.453 1 94.5 85 ALA B N 1
ATOM 2062 C CA . ALA B 1 85 ? 7.473 -8.516 9.164 1 94.5 85 ALA B CA 1
ATOM 2063 C C . ALA B 1 85 ? 8.938 -8.953 9.125 1 94.5 85 ALA B C 1
ATOM 2065 O O . ALA B 1 85 ? 9.445 -9.539 10.086 1 94.5 85 ALA B O 1
ATOM 2066 N N . GLN B 1 86 ? 9.609 -8.641 8.047 1 95.44 86 GLN B N 1
ATOM 2067 C CA . GLN B 1 86 ? 10.969 -9.133 7.859 1 95.44 86 GLN B CA 1
ATOM 2068 C C . GLN B 1 86 ? 11.992 -8.008 8.016 1 95.44 86 GLN B C 1
ATOM 2070 O O . GLN B 1 86 ? 13.195 -8.234 7.914 1 95.44 86 GLN B O 1
ATOM 2075 N N . ASN B 1 87 ? 11.492 -6.84 8.242 1 96.94 87 ASN B N 1
ATOM 2076 C CA . ASN B 1 87 ? 12.344 -5.656 8.312 1 96.94 87 ASN B CA 1
ATOM 2077 C C . ASN B 1 87 ? 13.195 -5.508 7.055 1 96.94 87 ASN B C 1
ATOM 2079 O O . ASN B 1 87 ? 14.414 -5.332 7.145 1 96.94 87 ASN B O 1
ATOM 2083 N N . ILE B 1 88 ? 12.57 -5.648 5.93 1 97.81 88 ILE B N 1
ATOM 2084 C CA . ILE B 1 88 ? 13.211 -5.5 4.625 1 97.81 88 ILE B CA 1
ATOM 2085 C C . ILE B 1 88 ? 12.711 -4.223 3.951 1 97.81 88 ILE B C 1
ATOM 2087 O O . ILE B 1 88 ? 11.5 -3.98 3.879 1 97.81 88 ILE B O 1
ATOM 2091 N N . PRO B 1 89 ? 13.625 -3.379 3.443 1 98.56 89 PRO B N 1
ATOM 2092 C CA . PRO B 1 89 ? 13.195 -2.162 2.746 1 98.56 89 PRO B CA 1
ATOM 2093 C C . PRO B 1 89 ? 12.312 -2.455 1.534 1 98.56 89 PRO B C 1
ATOM 2095 O O . PRO B 1 89 ? 12.5 -3.475 0.864 1 98.56 89 PRO B O 1
ATOM 2098 N N . MET B 1 90 ? 11.438 -1.576 1.292 1 98.25 90 MET B N 1
ATOM 2099 C CA . MET B 1 90 ? 10.547 -1.662 0.138 1 98.25 90 MET B CA 1
ATOM 2100 C C . MET B 1 90 ? 10.836 -0.543 -0.856 1 98.25 90 MET B C 1
ATOM 2102 O O . MET B 1 90 ? 11.273 0.542 -0.468 1 98.25 90 MET B O 1
ATOM 2106 N N . VAL B 1 91 ? 10.641 -0.823 -2.156 1 97.62 91 VAL B N 1
ATOM 2107 C CA . VAL B 1 91 ? 10.578 0.184 -3.209 1 97.62 91 VAL B CA 1
ATOM 2108 C C . VAL B 1 91 ? 9.25 0.073 -3.955 1 97.62 91 VAL B C 1
ATOM 2110 O O . VAL B 1 91 ? 8.523 -0.911 -3.797 1 97.62 91 VAL B O 1
ATOM 2113 N N . MET B 1 92 ? 8.938 1.121 -4.695 1 95.38 92 MET B N 1
ATOM 2114 C CA . MET B 1 92 ? 7.66 1.108 -5.402 1 95.38 92 MET B CA 1
ATOM 2115 C C . MET B 1 92 ? 7.789 1.768 -6.77 1 95.38 92 MET B C 1
ATOM 2117 O O . MET B 1 92 ? 8.516 2.748 -6.926 1 95.38 92 MET B O 1
ATOM 2121 N N . ARG B 1 93 ? 7.164 1.13 -7.695 1 92.69 93 ARG B N 1
ATOM 2122 C CA . ARG B 1 93 ? 7.066 1.707 -9.031 1 92.69 93 ARG B CA 1
ATOM 2123 C C . ARG B 1 93 ? 5.918 2.707 -9.117 1 92.69 93 ARG B C 1
ATOM 2125 O O . ARG B 1 93 ? 4.797 2.408 -8.703 1 92.69 93 ARG B O 1
ATOM 2132 N N . ARG B 1 94 ? 6.227 3.922 -9.695 1 82.94 94 ARG B N 1
ATOM 2133 C CA . ARG B 1 94 ? 5.164 4.895 -9.938 1 82.94 94 ARG B CA 1
ATOM 2134 C C . ARG B 1 94 ? 4.383 4.551 -11.195 1 82.94 94 ARG B C 1
ATOM 2136 O O . ARG B 1 94 ? 4.961 4.129 -12.203 1 82.94 94 ARG B O 1
ATOM 2143 N N . LYS B 1 95 ? 3.109 4.508 -11.18 1 67.69 95 LYS B N 1
ATOM 2144 C CA . LYS B 1 95 ? 2.332 4.137 -12.359 1 67.69 95 LYS B CA 1
ATOM 2145 C C . LYS B 1 95 ? 2.34 5.254 -13.398 1 67.69 95 LYS B C 1
ATOM 2147 O O . LYS B 1 95 ? 2.373 4.988 -14.602 1 67.69 95 LYS B O 1
ATOM 2152 N N . GLU B 1 96 ? 2.035 6.555 -13.109 1 61.38 96 GLU B N 1
ATOM 2153 C CA . GLU B 1 96 ? 1.886 7.621 -14.102 1 61.38 96 GLU B CA 1
ATOM 2154 C C . GLU B 1 96 ? 3.23 8.266 -14.422 1 61.38 96 GLU B C 1
ATOM 2156 O O . GLU B 1 96 ? 3.775 9.016 -13.609 1 61.38 96 GLU B O 1
ATOM 2161 N N . VAL B 1 97 ? 4.188 7.5 -14.836 1 52.28 97 VAL B N 1
ATOM 2162 C CA . VAL B 1 97 ? 5.391 8.258 -15.172 1 52.28 97 VAL B CA 1
ATOM 2163 C C . VAL B 1 97 ? 5.109 9.156 -16.375 1 52.28 97 VAL B C 1
ATOM 2165 O O . VAL B 1 97 ? 4.738 8.672 -17.453 1 52.28 97 VAL B O 1
ATOM 2168 N N . LYS B 1 98 ? 4.461 10.289 -16.109 1 47.38 98 LYS B N 1
ATOM 2169 C CA . LYS B 1 98 ? 4.383 11.242 -17.219 1 47.38 98 LYS B CA 1
ATOM 2170 C C . LYS B 1 98 ? 5.734 11.391 -17.906 1 47.38 98 LYS B C 1
ATOM 2172 O O . LYS B 1 98 ? 6.777 11.164 -17.297 1 47.38 98 LYS B O 1
ATOM 2177 N N . ASP B 1 99 ? 5.703 11.352 -19.266 1 43.5 99 ASP B N 1
ATOM 2178 C CA . ASP B 1 99 ? 6.797 11.555 -20.203 1 43.5 99 ASP B CA 1
ATOM 2179 C C . ASP B 1 99 ? 7.777 12.609 -19.703 1 43.5 99 ASP B C 1
ATOM 2181 O O . ASP B 1 99 ? 8.703 13.008 -20.422 1 43.5 99 ASP B O 1
ATOM 2185 N N . TYR B 1 100 ? 7.363 13.578 -18.875 1 39.84 100 TYR B N 1
ATOM 2186 C CA . TYR B 1 100 ? 8.445 14.555 -18.844 1 39.84 100 TYR B CA 1
ATOM 2187 C C . TYR B 1 100 ? 9.695 13.969 -18.203 1 39.84 100 TYR B C 1
ATOM 2189 O O . TYR B 1 100 ? 9.664 12.867 -17.656 1 39.84 100 TYR B O 1
ATOM 2197 N N . GLY B 1 101 ? 10.75 14.812 -17.828 1 36.94 101 GLY B N 1
ATOM 2198 C CA . GLY B 1 101 ? 12.164 14.789 -17.484 1 36.94 101 GLY B CA 1
ATOM 2199 C C . GLY B 1 101 ? 12.508 13.727 -16.453 1 36.94 101 GLY B C 1
ATOM 2200 O O . GLY B 1 101 ? 12.258 12.539 -16.672 1 36.94 101 GLY B O 1
ATOM 2201 N N . THR B 1 102 ? 12.922 14.242 -15.18 1 45.59 102 THR B N 1
ATOM 2202 C CA . THR B 1 102 ? 13.672 13.734 -14.039 1 45.59 102 THR B CA 1
ATOM 2203 C C . THR B 1 102 ? 12.805 12.82 -13.18 1 45.59 102 THR B C 1
ATOM 2205 O O . THR B 1 102 ? 13.195 12.453 -12.062 1 45.59 102 THR B O 1
ATOM 2208 N N . ALA B 1 103 ? 11.641 12.461 -13.625 1 55.84 103 ALA B N 1
ATOM 2209 C CA . ALA B 1 103 ? 10.75 11.867 -12.633 1 55.84 103 ALA B CA 1
ATOM 2210 C C . ALA B 1 103 ? 11.133 10.422 -12.352 1 55.84 103 ALA B C 1
ATOM 2212 O O . ALA B 1 103 ? 11.312 9.625 -13.281 1 55.84 103 ALA B O 1
ATOM 2213 N N . LYS B 1 104 ? 11.57 10.141 -11.148 1 75.19 104 LYS B N 1
ATOM 2214 C CA . LYS B 1 104 ? 11.984 8.836 -10.633 1 75.19 104 LYS B CA 1
ATOM 2215 C C . LYS B 1 104 ? 10.883 7.801 -10.812 1 75.19 104 LYS B C 1
ATOM 2217 O O . LYS B 1 104 ? 9.758 7.996 -10.344 1 75.19 104 LYS B O 1
ATOM 2222 N N . ALA B 1 105 ? 11.195 6.801 -11.719 1 85.94 105 ALA B N 1
ATOM 2223 C CA . ALA B 1 105 ? 10.266 5.695 -11.953 1 85.94 105 ALA B CA 1
ATOM 2224 C C . ALA B 1 105 ? 10.133 4.82 -10.711 1 85.94 105 ALA B C 1
ATOM 2226 O O . ALA B 1 105 ? 9.094 4.18 -10.508 1 85.94 105 ALA B O 1
ATOM 2227 N N . ILE B 1 106 ? 11.18 4.883 -9.891 1 94.75 106 ILE B N 1
ATOM 2228 C CA . ILE B 1 106 ? 11.203 4.035 -8.703 1 94.75 106 ILE B CA 1
ATOM 2229 C C . ILE B 1 106 ? 11.359 4.898 -7.453 1 94.75 106 ILE B C 1
ATOM 2231 O O . ILE B 1 106 ? 12.242 5.758 -7.391 1 94.75 106 ILE B O 1
ATOM 2235 N N . GLU B 1 107 ? 10.438 4.68 -6.562 1 93.69 107 GLU B N 1
ATOM 2236 C CA . GLU B 1 107 ? 10.492 5.371 -5.277 1 93.69 107 GLU B CA 1
ATOM 2237 C C . GLU B 1 107 ? 11.125 4.492 -4.207 1 93.69 107 GLU B C 1
ATOM 2239 O O . GLU B 1 107 ? 10.969 3.27 -4.227 1 93.69 107 GLU B O 1
ATOM 2244 N N . GLY B 1 108 ? 11.75 5.121 -3.248 1 95.75 108 GLY B N 1
ATOM 2245 C CA . GLY B 1 108 ? 12.391 4.43 -2.145 1 95.75 108 GLY B CA 1
ATOM 2246 C C . GLY B 1 108 ? 13.891 4.645 -2.094 1 95.75 108 GLY B C 1
ATOM 2247 O O . GLY B 1 108 ? 14.43 5.473 -2.83 1 95.75 108 GLY B O 1
ATOM 2248 N N . ASP B 1 109 ? 14.508 4.055 -1.087 1 97.25 109 ASP B N 1
ATOM 2249 C CA . ASP B 1 109 ? 15.953 4.094 -0.89 1 97.25 109 ASP B CA 1
ATOM 2250 C C . ASP B 1 109 ? 16.609 2.783 -1.333 1 97.25 109 ASP B C 1
ATOM 2252 O O . ASP B 1 109 ? 16.312 1.72 -0.785 1 97.25 109 ASP B O 1
ATOM 2256 N N . PHE B 1 110 ? 17.469 2.855 -2.391 1 98.06 110 PHE B N 1
ATOM 2257 C CA . PHE B 1 110 ? 18.094 1.666 -2.941 1 98.06 110 PHE B CA 1
ATOM 2258 C C . PHE B 1 110 ? 19.406 2.023 -3.629 1 98.06 110 PHE B C 1
ATOM 2260 O O . PHE B 1 110 ? 19.703 3.201 -3.854 1 98.06 110 PHE B O 1
ATOM 2267 N N . LYS B 1 111 ? 20.156 1.02 -3.889 1 98.06 111 LYS B N 1
ATOM 2268 C CA . LYS B 1 111 ? 21.406 1.142 -4.645 1 98.06 111 LYS B CA 1
ATOM 2269 C C . LYS B 1 111 ? 21.453 0.135 -5.793 1 98.06 111 LYS B C 1
ATOM 2271 O O . LYS B 1 111 ? 20.953 -0.986 -5.66 1 98.06 111 LYS B O 1
ATOM 2276 N N . PRO B 1 112 ? 22.047 0.637 -6.895 1 98 112 PRO B N 1
ATOM 2277 C CA . PRO B 1 112 ? 22.234 -0.343 -7.965 1 98 112 PRO B CA 1
ATOM 2278 C C . PRO B 1 112 ? 22.969 -1.602 -7.492 1 98 112 PRO B C 1
ATOM 2280 O O . PRO B 1 112 ? 23.875 -1.52 -6.668 1 98 112 PRO B O 1
ATOM 2283 N N . GLY B 1 113 ? 22.516 -2.727 -8 1 98.5 113 GLY B N 1
ATOM 2284 C CA . GLY B 1 113 ? 23.141 -3.99 -7.648 1 98.5 113 GLY B CA 1
ATOM 2285 C C . GLY B 1 113 ? 22.359 -4.789 -6.629 1 98.5 113 GLY B C 1
ATOM 2286 O O . GLY B 1 113 ? 22.562 -5.996 -6.484 1 98.5 113 GLY B O 1
ATOM 2287 N N . GLN B 1 114 ? 21.469 -4.125 -5.887 1 98.62 114 GLN B N 1
ATOM 2288 C CA . GLN B 1 114 ? 20.672 -4.812 -4.879 1 98.62 114 GLN B CA 1
ATOM 2289 C C . GLN B 1 114 ? 19.656 -5.75 -5.527 1 98.62 114 GLN B C 1
ATOM 2291 O O . GLN B 1 114 ? 19.172 -5.477 -6.621 1 98.62 114 GLN B O 1
ATOM 2296 N N . SER B 1 115 ? 19.359 -6.82 -4.879 1 98.62 115 SER B N 1
ATOM 2297 C CA . SER B 1 115 ? 18.312 -7.758 -5.301 1 98.62 115 SER B CA 1
ATOM 2298 C C . SER B 1 115 ? 16.953 -7.359 -4.75 1 98.62 115 SER B C 1
ATOM 2300 O O . SER B 1 115 ? 16.844 -6.914 -3.607 1 98.62 115 SER B O 1
ATOM 2302 N N . CYS B 1 116 ? 15.984 -7.52 -5.637 1 98.75 116 CYS B N 1
ATOM 2303 C CA . CYS B 1 116 ? 14.633 -7.129 -5.262 1 98.75 116 CYS B CA 1
ATOM 2304 C C . CYS B 1 116 ? 13.625 -8.219 -5.621 1 98.75 116 CYS B C 1
ATOM 2306 O O . CYS B 1 116 ? 13.625 -8.727 -6.742 1 98.75 116 CYS B O 1
ATOM 2308 N N . LEU B 1 117 ? 12.844 -8.602 -4.672 1 98.75 117 LEU B N 1
ATOM 2309 C CA . LEU B 1 117 ? 11.766 -9.555 -4.887 1 98.75 117 LEU B CA 1
ATOM 2310 C C . LEU B 1 117 ? 10.484 -8.844 -5.293 1 98.75 117 LEU B C 1
ATOM 2312 O O . LEU B 1 117 ? 10.031 -7.926 -4.602 1 98.75 117 LEU B O 1
ATOM 2316 N N . ILE B 1 118 ? 9.891 -9.273 -6.375 1 98.62 118 ILE B N 1
ATOM 2317 C CA . ILE B 1 118 ? 8.602 -8.734 -6.781 1 98.62 118 ILE B CA 1
ATOM 2318 C C . ILE B 1 118 ? 7.477 -9.531 -6.113 1 98.62 118 ILE B C 1
ATOM 2320 O O . ILE B 1 118 ? 7.504 -10.766 -6.105 1 98.62 118 ILE B O 1
ATOM 2324 N N . ILE B 1 119 ? 6.559 -8.812 -5.578 1 98.5 119 ILE B N 1
ATOM 2325 C CA . ILE B 1 119 ? 5.402 -9.414 -4.922 1 98.5 119 ILE B CA 1
ATOM 2326 C C . ILE B 1 119 ? 4.137 -9.094 -5.715 1 98.5 119 ILE B C 1
ATOM 2328 O O . ILE B 1 119 ? 3.889 -7.938 -6.059 1 98.5 119 ILE B O 1
ATOM 2332 N N . GLU B 1 120 ? 3.363 -10.039 -5.984 1 97.06 120 GLU B N 1
ATOM 2333 C CA . GLU B 1 120 ? 2.1 -9.922 -6.703 1 97.06 120 GLU B CA 1
ATOM 2334 C C . GLU B 1 120 ? 1.015 -10.781 -6.055 1 97.06 120 GLU B C 1
ATOM 2336 O O . GLU B 1 120 ? 1.312 -11.656 -5.234 1 97.06 120 GLU B O 1
ATOM 2341 N N . ASP B 1 121 ? -0.208 -10.5 -6.348 1 96.31 121 ASP B N 1
ATOM 2342 C CA . ASP B 1 121 ? -1.3 -11.281 -5.777 1 96.31 121 ASP B CA 1
ATOM 2343 C C . ASP B 1 121 ? -1.751 -12.375 -6.738 1 96.31 121 ASP B C 1
ATOM 2345 O O . ASP B 1 121 ? -1.92 -13.531 -6.336 1 96.31 121 ASP B O 1
ATOM 2349 N N . LEU B 1 122 ? -1.862 -11.953 -8.047 1 96.12 122 LEU B N 1
ATOM 2350 C CA . LEU B 1 122 ? -2.381 -12.852 -9.07 1 96.12 122 LEU B CA 1
ATOM 2351 C C . LEU B 1 122 ? -1.576 -12.734 -10.359 1 96.12 122 LEU B C 1
ATOM 2353 O O . LEU B 1 122 ? -1.293 -11.625 -10.82 1 96.12 122 LEU B O 1
ATOM 2357 N N . VAL B 1 123 ? -1.173 -13.891 -10.922 1 96.62 123 VAL B N 1
ATOM 2358 C CA . VAL B 1 123 ? -0.472 -13.875 -12.203 1 96.62 123 VAL B CA 1
ATOM 2359 C C . VAL B 1 123 ? -1.287 -14.633 -13.25 1 96.62 123 VAL B C 1
ATOM 2361 O O . VAL B 1 123 ? -1.757 -15.742 -12.992 1 96.62 123 VAL B O 1
ATOM 2364 N N . THR B 1 124 ? -1.568 -14.023 -14.32 1 93.75 124 THR B N 1
ATOM 2365 C CA . THR B 1 124 ? -2.172 -14.656 -15.492 1 93.75 124 THR B CA 1
ATOM 2366 C C . THR B 1 124 ? -1.136 -14.859 -16.594 1 93.75 124 THR B C 1
ATOM 2368 O O . THR B 1 124 ? -0.523 -15.93 -16.688 1 93.75 124 THR B O 1
ATOM 2371 N N . SER B 1 125 ? -0.72 -13.836 -17.234 1 96.06 125 SER B N 1
ATOM 2372 C CA . SER B 1 125 ? 0.288 -13.93 -18.281 1 96.06 125 SER B CA 1
ATOM 2373 C C . SER B 1 125 ? 1.659 -13.5 -17.781 1 96.06 125 SER B C 1
ATOM 2375 O O . SER B 1 125 ? 2.676 -13.75 -18.422 1 96.06 125 SER B O 1
ATOM 2377 N N . GLY B 1 126 ? 1.685 -12.82 -16.703 1 97 126 GLY B N 1
ATOM 2378 C CA . GLY B 1 126 ? 2.939 -12.328 -16.156 1 97 126 GLY B CA 1
ATOM 2379 C C . GLY B 1 126 ? 3.27 -10.914 -16.594 1 97 126 GLY B C 1
ATOM 2380 O O . GLY B 1 126 ? 4.27 -10.344 -16.156 1 97 126 GLY B O 1
ATOM 2381 N N . THR B 1 127 ? 2.434 -10.297 -17.297 1 96.38 127 THR B N 1
ATOM 2382 C CA . THR B 1 127 ? 2.693 -8.992 -17.891 1 96.38 127 THR B CA 1
ATOM 2383 C C . THR B 1 127 ? 2.873 -7.93 -16.812 1 96.38 127 THR B C 1
ATOM 2385 O O . THR B 1 127 ? 3.787 -7.109 -16.891 1 96.38 127 THR B O 1
ATOM 2388 N N . SER B 1 128 ? 2.039 -7.957 -15.828 1 94.81 128 SER B N 1
ATOM 2389 C CA . SER B 1 128 ? 2.131 -6.949 -14.773 1 94.81 128 SER B CA 1
ATOM 2390 C C . SER B 1 128 ? 3.459 -7.043 -14.031 1 94.81 128 SER B C 1
ATOM 2392 O O . SER B 1 128 ? 4.039 -6.023 -13.656 1 94.81 128 SER B O 1
ATOM 2394 N N . VAL B 1 129 ? 3.936 -8.242 -13.852 1 97.75 129 VAL B N 1
ATOM 2395 C CA . VAL B 1 129 ? 5.219 -8.453 -13.188 1 97.75 129 VAL B CA 1
ATOM 2396 C C . VAL B 1 129 ? 6.348 -7.922 -14.07 1 97.75 129 VAL B C 1
ATOM 2398 O O . VAL B 1 129 ? 7.238 -7.219 -13.586 1 97.75 129 VAL B O 1
ATOM 2401 N N . LEU B 1 130 ? 6.254 -8.172 -15.336 1 98 130 LEU B N 1
ATOM 2402 C CA . LEU B 1 130 ? 7.293 -7.734 -16.266 1 98 130 LEU B CA 1
ATOM 2403 C C . LEU B 1 130 ? 7.305 -6.211 -16.375 1 98 130 LEU B C 1
ATOM 2405 O O . LEU B 1 130 ? 8.375 -5.602 -16.422 1 98 130 LEU B O 1
ATOM 2409 N N . GLU B 1 131 ? 6.148 -5.633 -16.406 1 95.62 131 GLU B N 1
ATOM 2410 C CA . GLU B 1 131 ? 6.027 -4.18 -16.469 1 95.62 131 GLU B CA 1
ATOM 2411 C C . GLU B 1 131 ? 6.598 -3.523 -15.211 1 95.62 131 GLU B C 1
ATOM 2413 O O . GLU B 1 131 ? 7.02 -2.367 -15.242 1 95.62 131 GLU B O 1
ATOM 2418 N N . THR B 1 132 ? 6.598 -4.254 -14.156 1 96.69 132 THR B N 1
ATOM 2419 C CA . THR B 1 132 ? 7.172 -3.764 -12.906 1 96.69 132 THR B CA 1
ATOM 2420 C C . THR B 1 132 ? 8.68 -4.004 -12.883 1 96.69 132 THR B C 1
ATOM 2422 O O . THR B 1 132 ? 9.438 -3.152 -12.414 1 96.69 132 THR B O 1
ATOM 2425 N N . ALA B 1 133 ? 9.109 -5.082 -13.438 1 97.88 133 ALA B N 1
ATOM 2426 C CA . ALA B 1 133 ? 10.523 -5.469 -13.43 1 97.88 133 ALA B CA 1
ATOM 2427 C C . ALA B 1 133 ? 11.352 -4.527 -14.297 1 97.88 133 ALA B C 1
ATOM 2429 O O . ALA B 1 133 ? 12.484 -4.188 -13.945 1 97.88 133 ALA B O 1
ATOM 2430 N N . ALA B 1 134 ? 10.82 -4.098 -15.352 1 97 134 ALA B N 1
ATOM 2431 C CA . ALA B 1 134 ? 11.57 -3.338 -16.344 1 97 134 ALA B CA 1
ATOM 2432 C C . ALA B 1 134 ? 12.133 -2.051 -15.75 1 97 134 ALA B C 1
ATOM 2434 O O . ALA B 1 134 ? 13.344 -1.817 -15.789 1 97 134 ALA B O 1
ATOM 2435 N N . PRO B 1 135 ? 11.266 -1.203 -15.172 1 96.19 135 PRO B N 1
ATOM 2436 C CA . PRO B 1 135 ? 11.836 0.009 -14.57 1 96.19 135 PRO B CA 1
ATOM 2437 C C . PRO B 1 135 ? 12.781 -0.293 -13.414 1 96.19 135 PRO B C 1
ATOM 2439 O O . PRO B 1 135 ? 13.75 0.443 -13.195 1 96.19 135 PRO B O 1
ATOM 2442 N N . LEU B 1 136 ? 12.578 -1.315 -12.648 1 97.88 136 LEU B N 1
ATOM 2443 C CA . LEU B 1 136 ? 13.477 -1.7 -11.562 1 97.88 136 LEU B CA 1
ATOM 2444 C C . LEU B 1 136 ? 14.852 -2.064 -12.109 1 97.88 136 LEU B C 1
ATOM 2446 O O . LEU B 1 136 ? 15.875 -1.625 -11.57 1 97.88 136 LEU B O 1
ATOM 2450 N N . ARG B 1 137 ? 14.844 -2.809 -13.141 1 98.19 137 ARG B N 1
ATOM 2451 C CA . ARG B 1 137 ? 16.109 -3.199 -13.781 1 98.19 137 ARG B CA 1
ATOM 2452 C C . ARG B 1 137 ? 16.812 -1.989 -14.383 1 98.19 137 ARG B C 1
ATOM 2454 O O . ARG B 1 137 ? 18.047 -1.909 -14.359 1 98.19 137 ARG B O 1
ATOM 2461 N N . SER B 1 138 ? 16.062 -1.055 -14.898 1 96.56 138 SER B N 1
ATOM 2462 C CA . SER B 1 138 ? 16.625 0.123 -15.547 1 96.56 138 SER B CA 1
ATOM 2463 C C . SER B 1 138 ? 17.438 0.964 -14.562 1 96.56 138 SER B C 1
ATOM 2465 O O . SER B 1 138 ? 18.328 1.705 -14.961 1 96.56 138 SER B O 1
ATOM 2467 N N . VAL B 1 139 ? 17.109 0.831 -13.297 1 96.5 139 VAL B N 1
ATOM 2468 C CA . VAL B 1 139 ? 17.844 1.608 -12.297 1 96.5 139 VAL B CA 1
ATOM 2469 C C . VAL B 1 139 ? 18.906 0.733 -11.641 1 96.5 139 VAL B C 1
ATOM 2471 O O . VAL B 1 139 ? 19.469 1.102 -10.602 1 96.5 139 VAL B O 1
ATOM 2474 N N . GLY B 1 140 ? 19.047 -0.474 -12.109 1 98.06 140 GLY B N 1
ATOM 2475 C CA . GLY B 1 140 ? 20.203 -1.289 -11.727 1 98.06 140 GLY B CA 1
ATOM 2476 C C . GLY B 1 140 ? 19.844 -2.379 -10.734 1 98.06 140 GLY B C 1
ATOM 2477 O O . GLY B 1 140 ? 20.734 -3.096 -10.258 1 98.06 140 GLY B O 1
ATOM 2478 N N . LEU B 1 141 ? 18.625 -2.57 -10.391 1 98.5 141 LEU B N 1
ATOM 2479 C CA . LEU B 1 141 ? 18.234 -3.611 -9.445 1 98.5 141 LEU B CA 1
ATOM 2480 C C . LEU B 1 141 ? 18.188 -4.973 -10.125 1 98.5 141 LEU B C 1
ATOM 2482 O O . LEU B 1 141 ? 17.891 -5.062 -11.32 1 98.5 141 LEU B O 1
ATOM 2486 N N . LYS B 1 142 ? 18.516 -5.965 -9.375 1 98.69 142 LYS B N 1
ATOM 2487 C CA . LYS B 1 142 ? 18.453 -7.34 -9.859 1 98.69 142 LYS B CA 1
ATOM 2488 C C . LYS B 1 142 ? 17.094 -7.98 -9.539 1 98.69 142 LYS B C 1
ATOM 2490 O O . LYS B 1 142 ? 16.734 -8.125 -8.375 1 98.69 142 LYS B O 1
ATOM 2495 N N . ILE B 1 143 ? 16.438 -8.336 -10.562 1 98.69 143 ILE B N 1
ATOM 2496 C CA . ILE B 1 143 ? 15.125 -8.961 -10.43 1 98.69 143 ILE B CA 1
ATOM 2497 C C . ILE B 1 143 ? 15.188 -10.406 -10.938 1 98.69 143 ILE B C 1
ATOM 2499 O O . ILE B 1 143 ? 15.227 -10.648 -12.141 1 98.69 143 ILE B O 1
ATOM 2503 N N . THR B 1 144 ? 15.102 -11.352 -9.984 1 98.44 144 THR B N 1
ATOM 2504 C CA . THR B 1 144 ? 15.266 -12.742 -10.391 1 98.44 144 THR B CA 1
ATOM 2505 C C . THR B 1 144 ? 14.078 -13.586 -9.93 1 98.44 144 THR B C 1
ATOM 2507 O O . THR B 1 144 ? 13.875 -14.695 -10.414 1 98.44 144 THR B O 1
ATOM 2510 N N . ASP B 1 145 ? 13.359 -13.086 -8.938 1 98.69 145 ASP B N 1
ATOM 2511 C CA . ASP B 1 145 ? 12.266 -13.867 -8.352 1 98.69 145 ASP B CA 1
ATOM 2512 C C . ASP B 1 145 ? 11.008 -13.023 -8.203 1 98.69 145 ASP B C 1
ATOM 2514 O O . ASP B 1 145 ? 11.086 -11.828 -7.922 1 98.69 145 ASP B O 1
ATOM 2518 N N . ALA B 1 146 ? 9.914 -13.609 -8.406 1 98.62 146 ALA B N 1
ATOM 2519 C CA . ALA B 1 146 ? 8.594 -13.078 -8.094 1 98.62 146 ALA B CA 1
ATOM 2520 C C . ALA B 1 146 ? 7.773 -14.086 -7.293 1 98.62 146 ALA B C 1
ATOM 2522 O O . ALA B 1 146 ? 7.84 -15.289 -7.543 1 98.62 146 ALA B O 1
ATOM 2523 N N . VAL B 1 147 ? 7.082 -13.586 -6.363 1 98.5 147 VAL B N 1
ATOM 2524 C CA . VAL B 1 147 ? 6.215 -14.453 -5.57 1 98.5 147 VAL B CA 1
ATOM 2525 C C . VAL B 1 147 ? 4.77 -13.969 -5.68 1 98.5 147 VAL B C 1
ATOM 2527 O O . VAL B 1 147 ? 4.508 -12.766 -5.707 1 98.5 147 VAL B O 1
ATOM 2530 N N . VAL B 1 148 ? 3.854 -14.953 -5.777 1 98.19 148 VAL B N 1
ATOM 2531 C CA . VAL B 1 148 ? 2.445 -14.617 -5.969 1 98.19 148 VAL B CA 1
ATOM 2532 C C . VAL B 1 148 ? 1.574 -15.562 -5.145 1 98.19 148 VAL B C 1
ATOM 2534 O O . VAL B 1 148 ? 1.997 -16.672 -4.812 1 98.19 148 VAL B O 1
ATOM 2537 N N . LEU B 1 149 ? 0.387 -15.086 -4.812 1 97.44 149 LEU B N 1
ATOM 2538 C CA . LEU B 1 149 ? -0.552 -15.93 -4.078 1 97.44 149 LEU B CA 1
ATOM 2539 C C . LEU B 1 149 ? -1.174 -16.984 -4.992 1 97.44 149 LEU B C 1
ATOM 2541 O O . LEU B 1 149 ? -1.153 -18.172 -4.68 1 97.44 149 LEU B O 1
ATOM 2545 N N . ILE B 1 150 ? -1.666 -16.5 -6.191 1 97.12 150 ILE B N 1
ATOM 2546 C CA . ILE B 1 150 ? -2.387 -17.406 -7.09 1 97.12 150 ILE B CA 1
ATOM 2547 C C . ILE B 1 150 ? -1.778 -17.344 -8.484 1 97.12 150 ILE B C 1
ATOM 2549 O O . ILE B 1 150 ? -1.552 -16.25 -9.023 1 97.12 150 ILE B O 1
ATOM 2553 N N . ASP B 1 151 ? -1.527 -18.438 -9.031 1 97.06 151 ASP B N 1
ATOM 2554 C CA . ASP B 1 151 ? -1.173 -18.609 -10.438 1 97.06 151 ASP B CA 1
ATOM 2555 C C . ASP B 1 151 ? -2.365 -19.125 -11.25 1 97.06 151 ASP B C 1
ATOM 2557 O O . ASP B 1 151 ? -2.818 -20.25 -11.055 1 97.06 151 ASP B O 1
ATOM 2561 N N . ARG B 1 152 ? -2.785 -18.359 -12.188 1 94.5 152 ARG B N 1
ATOM 2562 C CA . ARG B 1 152 ? -3.932 -18.734 -13.016 1 94.5 152 ARG B CA 1
ATOM 2563 C C . ARG B 1 152 ? -3.557 -19.812 -14.016 1 94.5 152 ARG B C 1
ATOM 2565 O O . ARG B 1 152 ? -4.43 -20.422 -14.633 1 94.5 152 ARG B O 1
ATOM 2572 N N . GLU B 1 153 ? -2.293 -20.031 -14.195 1 95.31 153 GLU B N 1
ATOM 2573 C CA . GLU B 1 153 ? -1.763 -21.078 -15.07 1 95.31 153 GLU B CA 1
ATOM 2574 C C . GLU B 1 153 ? -2.111 -20.797 -16.531 1 95.31 153 GLU B C 1
ATOM 2576 O O . GLU B 1 153 ? -2.568 -21.688 -17.234 1 95.31 153 GLU B O 1
ATOM 2581 N N . GLN B 1 154 ? -1.907 -19.531 -16.891 1 93.56 154 GLN B N 1
ATOM 2582 C CA . GLN B 1 154 ? -2.188 -19.141 -18.266 1 93.56 154 GLN B CA 1
ATOM 2583 C C . GLN B 1 154 ? -0.938 -18.578 -18.938 1 93.56 154 GLN B C 1
ATOM 2585 O O . GLN B 1 154 ? -1.003 -17.547 -19.625 1 93.56 154 GLN B O 1
ATOM 2590 N N . GLY B 1 155 ? 0.224 -19.188 -18.594 1 96.44 155 GLY B N 1
ATOM 2591 C CA . GLY B 1 155 ? 1.454 -18.891 -19.297 1 96.44 155 GLY B CA 1
ATOM 2592 C C . GLY B 1 155 ? 2.363 -17.938 -18.562 1 96.44 155 GLY B C 1
ATOM 2593 O O . GLY B 1 155 ? 3.449 -17.609 -19.047 1 96.44 155 GLY B O 1
ATOM 2594 N N . GLY B 1 156 ? 1.951 -17.5 -17.406 1 97.5 156 GLY B N 1
ATOM 2595 C CA . GLY B 1 156 ? 2.729 -16.531 -16.656 1 97.5 156 GLY B CA 1
ATOM 2596 C C . GLY B 1 156 ? 4.078 -17.062 -16.203 1 97.5 156 GLY B C 1
ATOM 2597 O O . GLY B 1 156 ? 5.09 -16.375 -16.312 1 97.5 156 GLY B O 1
ATOM 2598 N N . ARG B 1 157 ? 4.102 -18.281 -15.75 1 97.94 157 ARG B N 1
ATOM 2599 C CA . ARG B 1 157 ? 5.34 -18.875 -15.281 1 97.94 157 ARG B CA 1
ATOM 2600 C C . ARG B 1 157 ? 6.379 -18.953 -16.391 1 97.94 157 ARG B C 1
ATOM 2602 O O . ARG B 1 157 ? 7.523 -18.516 -16.203 1 97.94 157 ARG B O 1
ATOM 2609 N N . GLU B 1 158 ? 5.953 -19.453 -17.531 1 98.31 158 GLU B N 1
ATOM 2610 C CA . GLU B 1 158 ? 6.848 -19.594 -18.672 1 98.31 158 GLU B CA 1
ATOM 2611 C C . GLU B 1 158 ? 7.344 -18.25 -19.172 1 98.31 158 GLU B C 1
ATOM 2613 O O . GLU B 1 158 ? 8.531 -18.078 -19.438 1 98.31 158 GLU B O 1
ATOM 2618 N N . ASN B 1 159 ? 6.41 -17.344 -19.25 1 98.38 159 ASN B N 1
ATOM 2619 C CA . ASN B 1 159 ? 6.746 -16 -19.719 1 98.38 159 ASN B CA 1
ATOM 2620 C C . ASN B 1 159 ? 7.762 -15.32 -18.812 1 98.38 159 ASN B C 1
ATOM 2622 O O . ASN B 1 159 ? 8.719 -14.703 -19.281 1 98.38 159 ASN B O 1
ATOM 2626 N N . LEU B 1 160 ? 7.555 -15.438 -17.547 1 98.75 160 LEU B N 1
ATOM 2627 C CA . LEU B 1 160 ? 8.469 -14.844 -16.578 1 98.75 160 LEU B CA 1
ATOM 2628 C C . LEU B 1 160 ? 9.828 -15.531 -16.625 1 98.75 160 LEU B C 1
ATOM 2630 O O . LEU B 1 160 ? 10.867 -14.859 -16.594 1 98.75 160 LEU B O 1
ATOM 2634 N N . GLU B 1 161 ? 9.828 -16.812 -16.734 1 98.5 161 GLU B N 1
ATOM 2635 C CA . GLU B 1 161 ? 11.078 -17.578 -16.812 1 98.5 161 GLU B CA 1
ATOM 2636 C C . GLU B 1 161 ? 11.898 -17.172 -18.031 1 98.5 161 GLU B C 1
ATOM 2638 O O . GLU B 1 161 ? 13.117 -17.031 -17.953 1 98.5 161 GLU B O 1
ATOM 2643 N N . GLU B 1 162 ? 11.242 -17 -19.109 1 98.44 162 GLU B N 1
ATOM 2644 C CA . GLU B 1 162 ? 11.898 -16.562 -20.344 1 98.44 162 GLU B CA 1
ATOM 2645 C C . GLU B 1 162 ? 12.539 -15.195 -20.172 1 98.44 162 GLU B C 1
ATOM 2647 O O . GLU B 1 162 ? 13.461 -14.836 -20.922 1 98.44 162 GLU B O 1
ATOM 2652 N N . ASN B 1 163 ? 12.047 -14.508 -19.266 1 98.44 163 ASN B N 1
ATOM 2653 C CA . ASN B 1 163 ? 12.57 -13.172 -19 1 98.44 163 ASN B CA 1
ATOM 2654 C C . ASN B 1 163 ? 13.422 -13.133 -17.734 1 98.44 163 ASN B C 1
ATOM 2656 O O . ASN B 1 163 ? 13.609 -12.07 -17.156 1 98.44 163 ASN B O 1
ATOM 2660 N N . GLY B 1 164 ? 13.773 -14.273 -17.281 1 98.44 164 GLY B N 1
ATOM 2661 C CA . GLY B 1 164 ? 14.766 -14.352 -16.219 1 98.44 164 GLY B CA 1
ATOM 2662 C C . GLY B 1 164 ? 14.164 -14.211 -14.828 1 98.44 164 GLY B C 1
ATOM 2663 O O . GLY B 1 164 ? 14.867 -13.836 -13.883 1 98.44 164 GLY B O 1
ATOM 2664 N N . ILE B 1 165 ? 12.898 -14.43 -14.672 1 98.75 165 ILE B N 1
ATOM 2665 C CA . ILE B 1 165 ? 12.25 -14.305 -13.375 1 98.75 165 ILE B CA 1
ATOM 2666 C C . ILE B 1 165 ? 11.625 -15.641 -12.977 1 98.75 165 ILE B C 1
ATOM 2668 O O . ILE B 1 165 ? 10.766 -16.172 -13.688 1 98.75 165 ILE B O 1
ATOM 2672 N N . LYS B 1 166 ? 12.07 -16.188 -11.883 1 98.5 166 LYS B N 1
ATOM 2673 C CA . LYS B 1 166 ? 11.469 -17.391 -11.328 1 98.5 166 LYS B CA 1
ATOM 2674 C C . LYS B 1 166 ? 10.188 -17.062 -10.57 1 98.5 166 LYS B C 1
ATOM 2676 O O . LYS B 1 166 ? 10.195 -16.25 -9.641 1 98.5 166 LYS B O 1
ATOM 2681 N N . LEU B 1 167 ? 9.125 -17.719 -10.914 1 98.38 167 LEU B N 1
ATOM 2682 C CA . LEU B 1 167 ? 7.836 -17.484 -10.266 1 98.38 167 LEU B CA 1
ATOM 2683 C C . LEU B 1 167 ? 7.625 -18.484 -9.125 1 98.38 167 LEU B C 1
ATOM 2685 O O . LEU B 1 167 ? 7.754 -19.688 -9.312 1 98.38 167 LEU B O 1
ATOM 2689 N N . HIS B 1 168 ? 7.371 -17.969 -7.969 1 98.06 168 HIS B N 1
ATOM 2690 C CA . HIS B 1 168 ? 6.941 -18.75 -6.809 1 98.06 168 HIS B CA 1
ATOM 2691 C C . HIS B 1 168 ? 5.465 -18.516 -6.504 1 98.06 168 HIS B C 1
ATOM 2693 O O . HIS B 1 168 ? 5.09 -17.422 -6.047 1 98.06 168 HIS B O 1
ATOM 2699 N N . ALA B 1 169 ? 4.668 -19.5 -6.738 1 97.38 169 ALA B N 1
ATOM 2700 C CA . ALA B 1 169 ? 3.23 -19.375 -6.508 1 97.38 169 ALA B CA 1
ATOM 2701 C C . ALA B 1 169 ? 2.791 -20.234 -5.32 1 97.38 169 ALA B C 1
ATOM 2703 O O . ALA B 1 169 ? 3.197 -21.391 -5.191 1 97.38 169 ALA B O 1
ATOM 2704 N N . ILE B 1 170 ? 1.978 -19.656 -4.473 1 96.5 170 ILE B N 1
ATOM 2705 C CA . ILE B 1 170 ? 1.48 -20.375 -3.303 1 96.5 170 ILE B CA 1
ATOM 2706 C C . ILE B 1 170 ? 0.391 -21.359 -3.721 1 96.5 170 ILE B C 1
ATOM 2708 O O . ILE B 1 170 ? 0.345 -22.484 -3.23 1 96.5 170 ILE B O 1
ATOM 2712 N N . ILE B 1 171 ? -0.482 -20.906 -4.613 1 96.19 171 ILE B N 1
ATOM 2713 C CA . ILE B 1 171 ? -1.633 -21.719 -5 1 96.19 171 ILE B CA 1
ATOM 2714 C C . ILE B 1 171 ? -1.786 -21.703 -6.52 1 96.19 171 ILE B C 1
ATOM 2716 O O . ILE B 1 171 ? -1.771 -20.641 -7.145 1 96.19 171 ILE B O 1
ATOM 2720 N N . LYS B 1 172 ? -1.916 -22.812 -7.086 1 96.25 172 LYS B N 1
ATOM 2721 C CA . LYS B 1 172 ? -2.338 -22.906 -8.477 1 96.25 172 LYS B CA 1
ATOM 2722 C C . LYS B 1 172 ? -3.859 -22.938 -8.594 1 96.25 172 LYS B C 1
ATOM 2724 O O . LYS B 1 172 ? -4.543 -23.516 -7.742 1 96.25 172 LYS B O 1
ATOM 2729 N N . LEU B 1 173 ? -4.371 -22.359 -9.664 1 94.19 173 LEU B N 1
ATOM 2730 C CA . LEU B 1 173 ? -5.816 -22.328 -9.852 1 94.19 173 LEU B CA 1
ATOM 2731 C C . LEU B 1 173 ? -6.406 -23.734 -9.82 1 94.19 173 LEU B C 1
ATOM 2733 O O . LEU B 1 173 ? -7.453 -23.953 -9.211 1 94.19 173 LEU B O 1
ATOM 2737 N N . THR B 1 174 ? -5.781 -24.656 -10.461 1 94 174 THR B N 1
ATOM 2738 C CA . THR B 1 174 ? -6.254 -26.031 -10.5 1 94 174 THR B CA 1
ATOM 2739 C C . THR B 1 174 ? -6.336 -26.609 -9.094 1 94 174 THR B C 1
ATOM 2741 O O . THR B 1 174 ? -7.289 -27.328 -8.766 1 94 174 THR B O 1
ATOM 2744 N N . GLU B 1 175 ? -5.328 -26.312 -8.289 1 94.25 175 GLU B N 1
ATOM 2745 C CA . GLU B 1 175 ? -5.324 -26.766 -6.902 1 94.25 175 GLU B CA 1
ATOM 2746 C C . GLU B 1 175 ? -6.453 -26.109 -6.105 1 94.25 175 GLU B C 1
ATOM 2748 O O . GLU B 1 175 ? -7.086 -26.75 -5.273 1 94.25 175 GLU B O 1
ATOM 2753 N N . MET B 1 176 ? -6.664 -24.859 -6.328 1 93.69 176 MET B N 1
ATOM 2754 C CA . MET B 1 176 ? -7.715 -24.109 -5.648 1 93.69 176 MET B CA 1
ATOM 2755 C C . MET B 1 176 ? -9.086 -24.703 -5.945 1 93.69 176 MET B C 1
ATOM 2757 O O . MET B 1 176 ? -9.906 -24.875 -5.039 1 93.69 176 MET B O 1
ATOM 2761 N N . VAL B 1 177 ? -9.367 -25.047 -7.18 1 91.5 177 VAL B N 1
ATOM 2762 C CA . VAL B 1 177 ? -10.633 -25.641 -7.605 1 91.5 177 VAL B CA 1
ATOM 2763 C C . VAL B 1 177 ? -10.828 -26.984 -6.926 1 91.5 177 VAL B C 1
ATOM 2765 O O . VAL B 1 177 ? -11.922 -27.297 -6.441 1 91.5 177 VAL B O 1
ATOM 2768 N N . LYS B 1 178 ? -9.805 -27.75 -6.887 1 92.94 178 LYS B N 1
ATOM 2769 C CA . LYS B 1 178 ? -9.867 -29.062 -6.25 1 92.94 178 LYS B CA 1
ATOM 2770 C C . LYS B 1 178 ? -10.211 -28.938 -4.77 1 92.94 178 LYS B C 1
ATOM 2772 O O . LYS B 1 178 ? -11.047 -29.672 -4.258 1 92.94 178 LYS B O 1
ATOM 2777 N N . ILE B 1 179 ? -9.562 -27.984 -4.086 1 93.44 179 ILE B N 1
ATOM 2778 C CA . ILE B 1 179 ? -9.781 -27.781 -2.658 1 93.44 179 ILE B CA 1
ATOM 2779 C C . ILE B 1 179 ? -11.234 -27.391 -2.412 1 93.44 179 ILE B C 1
ATOM 2781 O O . ILE B 1 179 ? -11.891 -27.938 -1.522 1 93.44 179 ILE B O 1
ATOM 2785 N N . LEU B 1 180 ? -11.711 -26.469 -3.193 1 92.31 180 LEU B N 1
ATOM 2786 C CA . LEU B 1 180 ? -13.078 -26 -3.018 1 92.31 180 LEU B CA 1
ATOM 2787 C C . LEU B 1 180 ? -14.086 -27.109 -3.328 1 92.31 180 LEU B C 1
ATOM 2789 O O . LEU B 1 180 ? -15.102 -27.234 -2.643 1 92.31 180 LEU B O 1
ATOM 2793 N N . ARG B 1 181 ? -13.859 -27.922 -4.34 1 91.06 181 ARG B N 1
ATOM 2794 C CA . ARG B 1 181 ? -14.703 -29.078 -4.66 1 91.06 181 ARG B CA 1
ATOM 2795 C C . ARG B 1 181 ? -14.734 -30.062 -3.506 1 91.06 181 ARG B C 1
ATOM 2797 O O . ARG B 1 181 ? -15.805 -30.531 -3.107 1 91.06 181 ARG B O 1
ATOM 2804 N N . ASP B 1 182 ? -13.617 -30.344 -3.014 1 92.62 182 ASP B N 1
ATOM 2805 C CA . ASP B 1 182 ? -13.484 -31.328 -1.938 1 92.62 182 ASP B CA 1
ATOM 2806 C C . ASP B 1 182 ? -14.227 -30.859 -0.685 1 92.62 182 ASP B C 1
ATOM 2808 O O . ASP B 1 182 ? -14.672 -31.672 0.118 1 92.62 182 ASP B O 1
ATOM 2812 N N . HIS B 1 183 ? -14.398 -29.578 -0.585 1 92.31 183 HIS B N 1
ATOM 2813 C CA . HIS B 1 183 ? -15.062 -29.047 0.598 1 92.31 183 HIS B CA 1
ATOM 2814 C C . HIS B 1 183 ? -16.5 -28.656 0.291 1 92.31 183 HIS B C 1
ATOM 2816 O O . HIS B 1 183 ? -17.141 -27.953 1.079 1 92.31 183 HIS B O 1
ATOM 2822 N N . GLY B 1 184 ? -16.984 -29.016 -0.92 1 88.25 184 GLY B N 1
ATOM 2823 C CA . GLY B 1 184 ? -18.391 -28.844 -1.271 1 88.25 184 GLY B CA 1
ATOM 2824 C C . GLY B 1 184 ? -18.75 -27.391 -1.56 1 88.25 184 GLY B C 1
ATOM 2825 O O . GLY B 1 184 ? -19.875 -26.969 -1.305 1 88.25 184 GLY B O 1
ATOM 2826 N N . ARG B 1 185 ? -17.703 -26.609 -1.959 1 83.75 185 ARG B N 1
ATOM 2827 C CA . ARG B 1 185 ? -17.953 -25.188 -2.201 1 83.75 185 ARG B CA 1
ATOM 2828 C C . ARG B 1 185 ? -18.219 -24.922 -3.68 1 83.75 185 ARG B C 1
ATOM 2830 O O . ARG B 1 185 ? -18.375 -23.766 -4.09 1 83.75 185 ARG B O 1
ATOM 2837 N N . LEU B 1 186 ? -18.156 -25.938 -4.43 1 79.88 186 LEU B N 1
ATOM 2838 C CA . LEU B 1 186 ? -18.453 -25.812 -5.855 1 79.88 186 LEU B CA 1
ATOM 2839 C C . LEU B 1 186 ? -19.766 -26.5 -6.207 1 79.88 186 LEU B C 1
ATOM 2841 O O . LEU B 1 186 ? -20.094 -27.547 -5.641 1 79.88 186 LEU B O 1
ATOM 2845 N N . ASP B 1 187 ? -20.781 -25.75 -6.777 1 64.5 187 ASP B N 1
ATOM 2846 C CA . ASP B 1 187 ? -21.984 -26.438 -7.242 1 64.5 187 ASP B CA 1
ATOM 2847 C C . ASP B 1 187 ? -21.703 -27.219 -8.523 1 64.5 187 ASP B C 1
ATOM 2849 O O . ASP B 1 187 ? -20.891 -26.812 -9.344 1 64.5 187 ASP B O 1
#

Nearest PDB structures (foldseek):
  2wns-assembly1_A  TM=9.274E-01  e=1.236E-25  Homo sapiens
  3qw4-assembly1_C  TM=8.947E-01  e=1.187E-20  Leishmania donovani
  4ohc-assembly1_D  TM=9.179E-01  e=3.492E-17  Burkholderia cenocepacia J2315
  4ohc-assembly4_C  TM=8.892E-01  e=6.051E-16  Burkholderia cenocepacia J2315
  2p1z-assembly1_B  TM=8.590E-01  e=4.906E-12  Corynebacterium diphtheriae NCTC 13129

InterPro domains:
  IPR000836 Phosphoribosyltransferase domain [PF00156] (63-158)
  IPR000836 Phosphoribosyltransferase domain [cd06223] (65-172)
  IPR004467 Orotate phosphoribosyl transferase domain [TIGR00336] (14-175)
  IPR023031 Orotate phosphoribosyltransferase [MF_01208] (1-187)
  IPR029057 Phosphoribosyltransferase-like [G3DSA:3.40.50.2020] (1-185)
  IPR029057 Phosphoribosyltransferase-like [SSF53271] (3-185)